Protein AF-V6LXD3-F1 (afdb_monomer)

Nearest PDB structures (foldseek):
  8ump-assembly1_A  TM=8.594E-01  e=3.225E-05  synthetic construct
  5hrz-assembly1_A  TM=8.196E-01  e=5.609E-05  synthetic construct
  4am9-assembly1_A  TM=7.301E-01  e=1.404E-03  Yersinia enterocolitica
  6i57-assembly1_A  TM=7.916E-01  e=3.303E-03  Homo sapiens
  2vgx-assembly1_B  TM=7.064E-01  e=1.899E-03  Yersinia enterocolitica

Organism: NCBI:txid348837

Sequence (184 aa):
MKQISDPTPAIPQEFSIPYYQETDDEAYQKITADSLLKSGQRSESLQIYDNLLLTLPVSAFRSKIAHNASEATIQIQDKERYLRECLQSDPLHRKARVKLAKLFQTQNDWIACQIEWTKIEELDPLSEGEKEFKAEADKKALGATVDVLKGWGDKILGKFGMSINDFQTTKNADGTTSIQMNKK

pLDDT: mean 90.35, std 13.5, range [43.91, 98.62]

Foldseek 3Di:
DDDPDPPDPPPPPPFDQDDDDDDPVLVVLLVVLVVCVVVVVLVVSLVSLVVSLVPDDLGQSNLVSLCVNLSSDDDLVSNLVSLVSSCSSPVLPLVSLVVNLVSCVVVLVLLSNLVSLVSSCVNDNDDPVSVVSNVVSVVSNVVVVVVVVQVVQQVVCVVVVDHPVQWDWDQDPVRDIDIDGNDD

Solvent-accessible surface area (backbone atoms only — not comparable to full-atom values): 10289 Å² total; per-residue (Å²): 136,84,84,80,76,77,78,75,81,76,75,73,86,84,74,75,61,50,91,70,86,80,49,74,66,58,52,50,50,50,54,52,24,55,51,30,40,75,71,66,40,22,70,65,15,32,55,48,37,52,59,50,64,73,70,56,62,74,8,65,66,43,18,53,45,26,45,50,35,27,69,38,43,82,53,67,70,61,23,50,50,23,31,51,52,12,37,73,21,30,78,78,46,54,72,44,40,56,53,46,20,52,49,26,53,76,71,66,37,28,56,64,16,28,55,32,42,54,55,45,48,75,73,42,84,66,52,74,71,53,48,54,53,39,54,52,23,48,58,47,20,52,52,54,51,50,52,53,53,47,54,53,45,27,63,60,34,44,79,74,79,42,49,62,86,36,52,46,78,44,78,45,97,89,71,50,76,48,80,45,72,60,78,128

Secondary structure (DSSP, 8-state):
----PPPPPPPPTT--PPP----HHHHHHHHHHHHHHHTT-HHHHHHHHHHHHHH--SSHHHHHHHHHHHHH--SHHHHHHHHHHHHHH-TT-HHHHHHHHHHHHHHT-HHHHHHHHHHHHHHSPPPHHHHHHHHHHHHHHHHHHHHHHHHHHHHHHGGGT-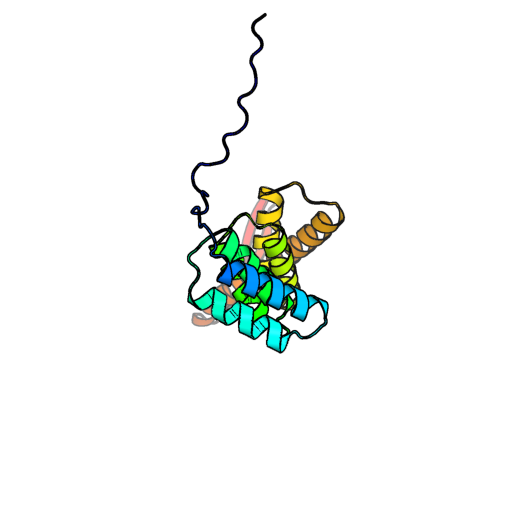-GGGEEEEE-TTS-EEEEE---

Structure (mmCIF, N/CA/C/O backbone):
data_AF-V6LXD3-F1
#
_entry.id   AF-V6LXD3-F1
#
loop_
_atom_site.group_PDB
_atom_site.id
_atom_site.type_symbol
_atom_site.label_atom_id
_atom_site.label_alt_id
_atom_site.label_comp_id
_atom_site.label_asym_id
_atom_site.label_entity_id
_atom_site.label_seq_id
_atom_site.pdbx_PDB_ins_code
_atom_site.Cartn_x
_atom_site.Cartn_y
_atom_site.Cartn_z
_atom_site.occupancy
_atom_site.B_iso_or_equiv
_atom_site.auth_seq_id
_atom_site.auth_comp_id
_atom_site.auth_asym_id
_atom_site.auth_atom_id
_atom_site.pdbx_PDB_model_num
ATOM 1 N N . MET A 1 1 ? 41.245 7.707 27.737 1.00 44.09 1 MET A N 1
ATOM 2 C CA . MET A 1 1 ? 39.871 7.943 27.248 1.00 44.09 1 MET A CA 1
ATOM 3 C C . MET A 1 1 ? 39.636 7.013 26.069 1.00 44.09 1 MET A C 1
ATOM 5 O O . MET A 1 1 ? 40.257 7.216 25.036 1.00 44.09 1 MET A O 1
ATOM 9 N N . LYS A 1 2 ? 38.864 5.934 26.243 1.00 45.00 2 LYS A N 1
ATOM 10 C CA . LYS A 1 2 ? 38.462 5.064 25.128 1.00 45.00 2 LYS A CA 1
ATOM 11 C C . LYS A 1 2 ? 37.161 5.629 24.567 1.00 45.00 2 LYS A C 1
ATOM 13 O O . LYS A 1 2 ? 36.190 5.723 25.310 1.00 45.00 2 LYS A O 1
ATOM 18 N N . GLN A 1 3 ? 37.177 6.056 23.306 1.00 43.91 3 GLN A N 1
ATOM 19 C CA . GLN A 1 3 ? 35.955 6.373 22.573 1.00 43.91 3 GLN A CA 1
ATOM 20 C C . GLN A 1 3 ? 35.136 5.088 22.459 1.00 43.91 3 GLN A C 1
ATOM 22 O O . GLN A 1 3 ? 35.597 4.102 21.888 1.00 43.91 3 GLN A O 1
ATOM 27 N N . ILE A 1 4 ? 33.955 5.096 23.065 1.00 45.50 4 ILE A N 1
ATOM 28 C CA . ILE A 1 4 ? 32.922 4.100 22.822 1.00 45.50 4 ILE A CA 1
ATOM 29 C C . ILE A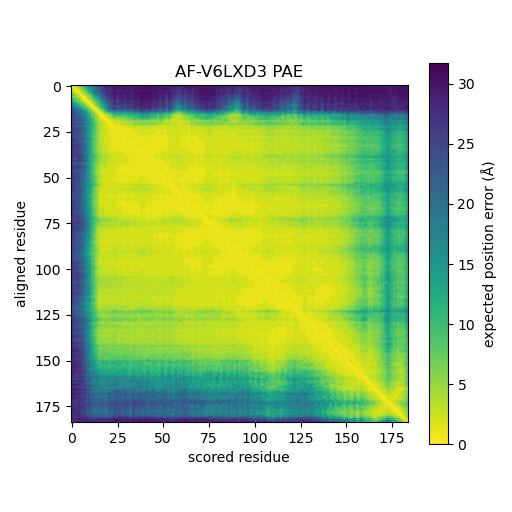 1 4 ? 32.197 4.627 21.588 1.00 45.50 4 ILE A C 1
ATOM 31 O O . ILE A 1 4 ? 31.460 5.603 21.676 1.00 45.50 4 ILE A O 1
ATOM 35 N N . SER A 1 5 ? 32.517 4.080 20.417 1.00 49.75 5 SER A N 1
ATOM 36 C CA . SER A 1 5 ? 31.704 4.293 19.224 1.00 49.75 5 SER A CA 1
ATOM 37 C C . SER A 1 5 ? 30.390 3.553 19.439 1.00 49.75 5 SER A C 1
ATOM 39 O O . SER A 1 5 ? 30.410 2.331 19.612 1.00 49.75 5 SER A O 1
ATOM 41 N N . ASP A 1 6 ? 29.279 4.284 19.456 1.00 52.97 6 ASP A N 1
ATOM 42 C CA . ASP A 1 6 ? 27.952 3.681 19.487 1.00 52.97 6 ASP A CA 1
ATOM 43 C C . ASP A 1 6 ? 27.812 2.691 18.320 1.00 52.97 6 ASP A C 1
ATOM 45 O O . ASP A 1 6 ? 28.178 3.025 17.185 1.00 52.97 6 ASP A O 1
ATOM 49 N N . PRO A 1 7 ? 27.323 1.461 18.561 1.00 51.34 7 PRO A N 1
ATOM 50 C CA . PRO A 1 7 ? 27.050 0.537 17.480 1.00 51.34 7 PRO 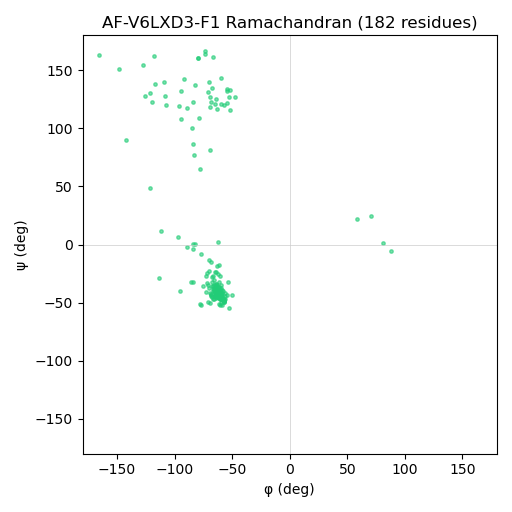A CA 1
ATOM 51 C C . PRO A 1 7 ? 25.927 1.127 16.629 1.00 51.34 7 PRO A C 1
ATOM 53 O O . PRO A 1 7 ? 24.823 1.375 17.112 1.00 51.34 7 PRO A O 1
ATOM 56 N N . THR A 1 8 ? 26.217 1.350 15.347 1.00 51.84 8 THR A N 1
ATOM 57 C CA . THR A 1 8 ? 25.199 1.598 14.328 1.00 51.84 8 THR A CA 1
ATOM 58 C C . THR A 1 8 ? 24.113 0.531 14.484 1.00 51.84 8 THR A C 1
ATOM 60 O O . THR A 1 8 ? 24.466 -0.653 14.529 1.00 51.84 8 THR A O 1
ATOM 63 N N . PRO A 1 9 ? 22.824 0.893 14.614 1.00 45.78 9 PRO A N 1
ATOM 64 C CA . PRO A 1 9 ? 21.778 -0.109 14.726 1.00 45.78 9 PRO A CA 1
ATOM 65 C C . PRO A 1 9 ? 21.851 -1.004 13.490 1.00 45.78 9 PRO A C 1
ATOM 67 O O . PRO A 1 9 ? 21.792 -0.529 12.355 1.00 45.78 9 PRO A O 1
ATOM 70 N N . ALA A 1 10 ? 22.068 -2.298 13.721 1.00 51.50 10 ALA A N 1
ATOM 71 C CA . ALA A 1 10 ? 22.072 -3.289 12.665 1.00 51.50 10 ALA A CA 1
ATOM 72 C C . ALA A 1 10 ? 20.697 -3.257 11.995 1.00 51.50 10 ALA A C 1
ATOM 74 O O . ALA A 1 10 ? 19.681 -3.470 12.656 1.00 51.50 10 ALA A O 1
ATOM 75 N N . ILE A 1 11 ? 20.671 -2.981 10.690 1.00 49.56 11 ILE A N 1
ATOM 76 C CA . ILE A 1 11 ? 19.486 -3.217 9.868 1.00 49.56 11 ILE A CA 1
ATOM 77 C C . ILE A 1 11 ? 19.126 -4.696 10.083 1.00 49.56 11 ILE A C 1
ATOM 79 O O . ILE A 1 11 ? 19.997 -5.547 9.864 1.00 49.56 11 ILE A O 1
ATOM 83 N N . PRO A 1 12 ? 17.912 -5.027 10.560 1.00 46.41 12 PRO A N 1
ATOM 84 C CA . PRO A 1 12 ? 17.525 -6.414 10.770 1.00 46.41 12 PRO A CA 1
ATOM 85 C C . PRO A 1 12 ? 17.756 -7.212 9.482 1.00 46.41 12 PRO A C 1
ATOM 87 O O . PRO A 1 12 ? 17.281 -6.824 8.416 1.00 46.41 12 PRO A O 1
ATOM 90 N N . GLN A 1 13 ? 18.496 -8.321 9.572 1.00 48.38 13 GLN A N 1
ATOM 91 C CA . GLN A 1 13 ? 18.887 -9.174 8.436 1.00 48.38 13 GLN A CA 1
ATOM 92 C C . GLN A 1 13 ? 17.702 -9.830 7.689 1.00 48.38 13 GLN A C 1
ATOM 94 O O . GLN A 1 13 ? 17.918 -10.582 6.742 1.00 48.38 13 GLN A O 1
ATOM 99 N N . GLU A 1 14 ? 16.456 -9.561 8.078 1.00 54.12 14 GLU A N 1
ATOM 100 C CA . GLU A 1 14 ? 15.268 -10.299 7.633 1.00 54.12 14 GLU A CA 1
ATOM 101 C C . GLU A 1 14 ? 14.601 -9.756 6.355 1.00 54.12 14 GLU A C 1
ATOM 103 O O . GLU A 1 14 ? 13.665 -10.372 5.854 1.00 54.12 14 GLU A O 1
ATOM 108 N N . PHE A 1 15 ? 15.098 -8.664 5.762 1.00 61.94 15 PHE A N 1
ATOM 109 C CA . PHE A 1 15 ? 14.522 -8.075 4.539 1.00 61.94 15 PHE A CA 1
ATOM 110 C C . PHE A 1 15 ? 15.524 -7.997 3.380 1.00 61.94 15 PHE A C 1
ATOM 112 O O . PHE A 1 15 ? 15.683 -6.958 2.739 1.00 61.94 15 PHE A O 1
ATOM 119 N N . SER A 1 16 ? 16.228 -9.096 3.098 1.00 70.81 16 SER A N 1
ATOM 120 C CA . SER A 1 16 ? 17.058 -9.181 1.893 1.00 70.81 16 SER A CA 1
ATOM 121 C C . SER A 1 16 ? 16.177 -9.462 0.674 1.00 70.81 16 SER A C 1
ATOM 123 O O . SER A 1 16 ? 15.633 -10.556 0.525 1.00 70.81 16 SER A O 1
ATOM 125 N N . ILE A 1 17 ? 16.016 -8.462 -0.195 1.00 80.62 17 ILE A N 1
ATOM 126 C CA . ILE A 1 17 ? 15.352 -8.639 -1.490 1.00 80.62 17 ILE A CA 1
ATOM 127 C C . ILE A 1 17 ? 16.270 -9.504 -2.368 1.00 80.62 17 ILE A C 1
ATOM 129 O O . ILE A 1 17 ? 17.438 -9.137 -2.537 1.00 80.62 17 ILE A O 1
ATOM 133 N N . PRO A 1 18 ? 15.781 -10.619 -2.946 1.00 83.81 18 PRO A N 1
ATOM 134 C CA . PRO A 1 18 ? 16.589 -11.453 -3.824 1.00 83.81 18 PRO A CA 1
ATOM 135 C C . PRO A 1 18 ? 17.201 -10.636 -4.964 1.00 83.81 18 PRO A C 1
ATOM 137 O O . PRO A 1 18 ? 16.516 -9.845 -5.621 1.00 83.81 18 PRO A O 1
ATOM 140 N N . TYR A 1 19 ? 18.496 -10.841 -5.209 1.00 85.62 19 TYR A N 1
ATOM 141 C CA . TYR A 1 19 ? 19.150 -10.271 -6.378 1.00 85.62 19 TYR A CA 1
ATOM 142 C C . TYR A 1 19 ? 18.600 -10.945 -7.638 1.00 85.62 19 TYR A C 1
ATOM 144 O O . TYR A 1 19 ? 18.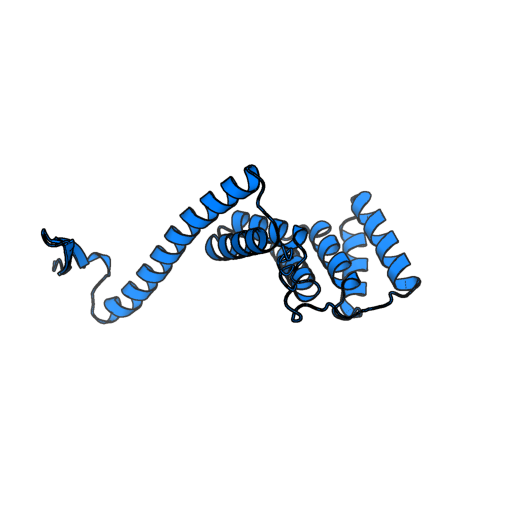669 -12.165 -7.781 1.00 85.62 19 TYR A O 1
ATOM 152 N N . TYR A 1 20 ? 18.062 -10.135 -8.542 1.00 90.69 20 TYR A N 1
ATOM 153 C CA . TYR A 1 20 ? 17.593 -10.548 -9.857 1.00 90.69 20 TYR A CA 1
ATOM 154 C C . TYR A 1 20 ? 18.285 -9.679 -10.895 1.00 90.69 20 TYR A C 1
ATOM 156 O O . TYR A 1 20 ? 18.263 -8.452 -10.780 1.00 90.69 20 TYR A O 1
ATOM 164 N N . GLN A 1 21 ? 18.903 -10.318 -11.883 1.00 91.94 21 GLN A N 1
ATOM 165 C CA . GLN A 1 21 ? 19.478 -9.626 -13.021 1.00 91.94 21 GLN A CA 1
ATOM 166 C C . GLN A 1 21 ? 18.446 -9.629 -14.144 1.00 91.94 21 GLN A C 1
ATOM 168 O O . GLN A 1 21 ? 18.173 -10.672 -14.733 1.00 91.94 21 GLN A O 1
ATOM 173 N N . GLU A 1 22 ? 17.868 -8.459 -14.400 1.00 92.50 22 GLU A N 1
ATOM 174 C CA . GLU A 1 22 ? 16.973 -8.244 -15.534 1.00 92.50 22 GLU A CA 1
ATOM 175 C C . GLU A 1 22 ? 17.675 -8.534 -16.867 1.00 92.50 22 GLU A C 1
ATOM 177 O O . GLU A 1 22 ? 18.867 -8.263 -17.045 1.00 92.50 22 GLU A O 1
ATOM 182 N N . THR A 1 23 ? 16.925 -9.104 -17.804 1.00 96.38 23 THR A N 1
ATOM 183 C CA . THR A 1 23 ? 17.375 -9.298 -19.186 1.00 96.38 23 THR A CA 1
ATOM 184 C C . THR A 1 23 ? 17.244 -8.003 -19.989 1.00 96.38 23 THR A C 1
ATOM 186 O O . THR A 1 23 ? 16.458 -7.115 -19.647 1.00 96.38 23 THR A O 1
ATOM 189 N N . ASP A 1 24 ? 17.968 -7.905 -21.107 1.00 96.50 24 ASP A N 1
ATOM 190 C CA . ASP A 1 24 ? 17.866 -6.748 -22.007 1.00 96.50 24 ASP A CA 1
ATOM 191 C C . ASP A 1 24 ? 16.438 -6.559 -22.553 1.00 96.50 24 ASP A C 1
ATOM 193 O O . ASP A 1 24 ? 15.976 -5.427 -22.701 1.00 96.50 24 ASP A O 1
ATOM 197 N N . ASP A 1 25 ? 15.719 -7.658 -22.806 1.00 96.88 25 ASP A N 1
ATOM 198 C CA . ASP A 1 25 ? 14.323 -7.628 -23.259 1.00 96.88 25 ASP A CA 1
ATOM 199 C C . ASP A 1 25 ? 13.387 -7.078 -22.171 1.00 96.88 25 ASP A C 1
ATOM 201 O O . ASP A 1 25 ? 12.615 -6.155 -22.424 1.00 96.88 25 ASP A O 1
ATOM 205 N N . GLU A 1 26 ? 13.509 -7.549 -20.927 1.00 97.44 26 GLU A N 1
ATOM 206 C CA . GLU A 1 26 ? 12.720 -7.039 -19.795 1.00 97.44 26 GLU A CA 1
ATOM 207 C C . GLU A 1 26 ? 12.986 -5.550 -19.532 1.00 97.44 26 GLU A C 1
ATOM 209 O O . GLU A 1 26 ? 12.056 -4.768 -19.298 1.00 97.44 26 GLU A O 1
ATOM 214 N N . ALA A 1 27 ? 14.253 -5.134 -19.602 1.00 96.62 27 ALA A N 1
ATOM 215 C CA . ALA A 1 27 ? 14.638 -3.736 -19.464 1.00 96.62 27 ALA A CA 1
ATOM 216 C C . ALA A 1 27 ? 14.041 -2.877 -20.593 1.00 96.62 27 ALA A C 1
ATOM 218 O O . ALA A 1 27 ? 13.490 -1.801 -20.331 1.00 96.62 27 ALA A O 1
ATOM 219 N N . TYR A 1 28 ? 14.089 -3.361 -21.838 1.00 97.88 28 TYR A N 1
ATOM 220 C CA . TYR A 1 28 ? 13.503 -2.685 -22.994 1.00 97.88 28 TYR A CA 1
ATOM 221 C C . TYR A 1 28 ? 11.977 -2.558 -22.883 1.00 97.88 28 TYR A C 1
ATOM 223 O O . TYR A 1 28 ? 11.423 -1.472 -23.093 1.00 97.88 28 TYR A O 1
ATOM 231 N N . GLN A 1 29 ? 11.291 -3.632 -22.490 1.00 98.25 29 GLN A N 1
ATOM 232 C CA . GLN A 1 29 ? 9.846 -3.634 -22.260 1.00 98.25 29 GLN A CA 1
ATOM 233 C C . GLN A 1 29 ? 9.457 -2.635 -21.169 1.00 98.25 29 GLN A C 1
ATOM 235 O O . GLN A 1 29 ? 8.558 -1.817 -21.378 1.00 98.25 29 GLN A O 1
ATOM 240 N N . LYS A 1 30 ? 10.182 -2.609 -20.043 1.00 97.75 30 LYS A N 1
ATOM 241 C CA . LYS A 1 30 ? 9.971 -1.610 -18.988 1.00 97.75 30 LYS A CA 1
ATOM 242 C C . LYS A 1 30 ? 10.123 -0.183 -19.516 1.00 97.75 30 LYS A C 1
ATOM 244 O O . LYS A 1 30 ? 9.276 0.661 -19.232 1.00 97.75 30 LYS A O 1
ATOM 249 N N . ILE A 1 31 ? 11.204 0.117 -20.240 1.00 98.25 31 ILE A N 1
ATOM 250 C CA . ILE A 1 31 ? 11.458 1.466 -20.776 1.00 98.25 31 ILE A CA 1
ATOM 251 C C . ILE A 1 31 ? 10.330 1.885 -21.725 1.00 98.25 31 ILE A C 1
ATOM 253 O O . ILE A 1 31 ? 9.854 3.021 -21.657 1.00 98.25 31 ILE A O 1
ATOM 257 N N . THR A 1 32 ? 9.871 0.957 -22.564 1.00 98.50 32 THR A N 1
ATOM 258 C CA . THR A 1 32 ? 8.741 1.167 -23.472 1.00 98.50 32 THR A CA 1
ATOM 259 C C . THR A 1 32 ? 7.472 1.488 -22.685 1.00 98.50 32 THR A C 1
ATOM 261 O O . THR A 1 32 ? 6.862 2.533 -22.908 1.00 98.50 32 THR A O 1
ATOM 264 N N . ALA A 1 33 ? 7.123 0.664 -21.695 1.00 98.31 33 ALA A N 1
ATOM 265 C CA . ALA A 1 33 ? 5.960 0.877 -20.838 1.00 98.31 33 ALA A CA 1
ATOM 266 C C . ALA A 1 33 ? 6.017 2.211 -20.073 1.00 98.31 33 ALA A C 1
ATOM 268 O O . ALA A 1 33 ? 5.019 2.934 -20.025 1.00 98.31 33 ALA A O 1
ATOM 269 N N . ASP A 1 34 ? 7.184 2.584 -19.538 1.00 98.31 34 ASP A N 1
ATOM 270 C CA . ASP A 1 34 ? 7.402 3.864 -18.854 1.00 98.31 34 ASP A CA 1
ATOM 271 C C . ASP A 1 34 ? 7.202 5.058 -19.806 1.00 98.31 34 ASP A C 1
ATOM 273 O O . ASP A 1 34 ? 6.677 6.100 -19.402 1.00 98.31 34 ASP A O 1
ATOM 277 N N . SER A 1 35 ? 7.614 4.929 -21.070 1.00 98.56 35 SER A N 1
ATOM 278 C CA . SER A 1 35 ? 7.416 5.952 -22.104 1.00 98.56 35 SER A CA 1
ATOM 279 C C . SER A 1 35 ? 5.936 6.114 -22.468 1.00 98.56 35 SER A C 1
ATOM 281 O O . SER A 1 35 ? 5.426 7.239 -22.513 1.00 98.56 35 SER A O 1
ATOM 283 N N . LEU A 1 36 ? 5.219 4.998 -22.650 1.00 98.50 36 LEU A N 1
ATOM 284 C CA . LEU A 1 36 ? 3.772 4.985 -22.894 1.00 98.50 36 LEU A CA 1
ATOM 285 C C . LEU A 1 36 ? 3.018 5.649 -21.733 1.00 98.50 36 LEU A C 1
ATOM 287 O O . LEU A 1 36 ? 2.175 6.521 -21.955 1.00 98.50 36 LEU A O 1
ATOM 291 N N . LEU A 1 37 ? 3.383 5.321 -20.486 1.00 97.81 37 LEU A N 1
ATOM 292 C CA . LEU A 1 37 ? 2.785 5.922 -19.292 1.00 97.81 37 LEU A CA 1
ATOM 293 C C . LEU A 1 37 ? 2.981 7.440 -19.258 1.00 97.81 37 LEU A C 1
ATOM 295 O O . LEU A 1 37 ? 2.022 8.181 -19.033 1.00 97.81 37 LEU A O 1
ATOM 299 N N . LYS A 1 38 ? 4.206 7.914 -19.520 1.00 97.81 38 LYS A N 1
ATOM 300 C CA . LYS A 1 38 ? 4.524 9.352 -19.589 1.00 97.81 38 LYS A CA 1
ATOM 301 C C . LYS A 1 38 ? 3.751 10.070 -20.693 1.00 97.81 38 LYS A C 1
ATOM 303 O O . LYS A 1 38 ? 3.400 11.233 -20.525 1.00 97.81 38 LYS A O 1
ATOM 308 N N . SER A 1 39 ? 3.464 9.369 -21.785 1.00 97.81 39 SER A N 1
ATOM 309 C CA . SER A 1 39 ? 2.703 9.881 -22.929 1.00 97.81 39 SER A CA 1
ATOM 310 C C . SER A 1 39 ? 1.182 9.787 -22.726 1.00 97.81 39 SER A C 1
ATOM 312 O O . SER A 1 39 ? 0.415 10.175 -23.602 1.00 97.81 39 SER A O 1
ATOM 314 N N . GLY A 1 40 ? 0.724 9.274 -21.577 1.00 97.06 40 GLY A N 1
ATOM 315 C CA . GLY A 1 40 ? -0.694 9.119 -21.246 1.00 97.06 40 GLY A CA 1
ATOM 316 C C . GLY A 1 40 ? -1.360 7.876 -21.845 1.00 97.06 40 GLY A C 1
ATOM 317 O O . GLY A 1 40 ? -2.540 7.642 -21.584 1.00 97.06 40 GLY A O 1
ATOM 318 N N . GLN A 1 41 ? -0.616 7.041 -22.577 1.00 97.88 41 GLN A N 1
ATOM 319 C CA . GLN A 1 41 ? -1.071 5.766 -23.143 1.00 97.88 41 GLN A CA 1
ATOM 320 C C . GLN A 1 41 ? -1.107 4.684 -22.054 1.00 97.88 41 GLN A C 1
ATOM 322 O O . GLN A 1 41 ? -0.360 3.707 -22.048 1.00 97.88 41 GLN A O 1
ATOM 327 N N . ARG A 1 42 ? -1.989 4.897 -21.072 1.00 97.00 42 ARG 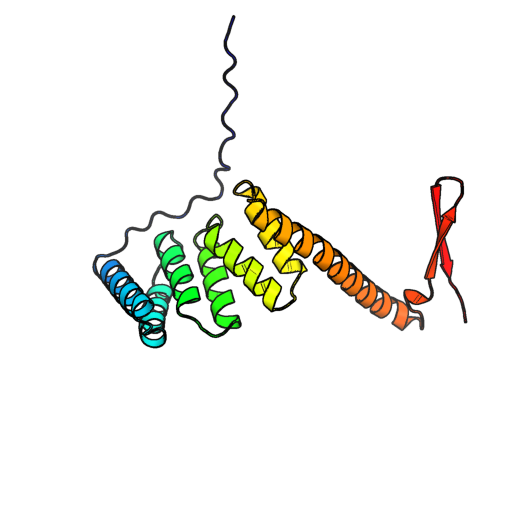A N 1
ATOM 328 C CA . ARG A 1 42 ? -2.083 4.089 -19.850 1.00 97.00 42 ARG A CA 1
ATOM 329 C C . ARG A 1 42 ? -2.442 2.631 -20.117 1.00 97.00 42 ARG A C 1
ATOM 331 O O . ARG A 1 42 ? -1.846 1.758 -19.504 1.00 97.00 42 ARG A O 1
ATOM 338 N N . SER A 1 43 ? -3.383 2.370 -21.027 1.00 97.44 43 SER A N 1
ATOM 339 C CA . SER A 1 43 ? -3.832 1.000 -21.325 1.00 97.44 43 SER A CA 1
ATOM 340 C C . SER A 1 43 ? -2.718 0.153 -21.944 1.00 97.44 43 SER A C 1
ATOM 342 O O . SER A 1 43 ? -2.522 -0.987 -21.543 1.00 97.44 43 SER A O 1
ATOM 344 N N . GLU A 1 44 ? -1.975 0.719 -22.897 1.00 98.12 44 GLU A N 1
ATOM 345 C CA . GLU A 1 44 ? -0.870 0.034 -23.582 1.00 98.12 44 GLU A CA 1
ATOM 346 C C . GLU A 1 44 ? 0.310 -0.182 -22.628 1.00 98.12 44 GLU A C 1
ATOM 348 O O . GLU A 1 44 ? 0.881 -1.267 -22.569 1.00 98.12 44 GLU A O 1
ATOM 353 N N . SER A 1 45 ? 0.624 0.829 -21.812 1.00 98.44 45 SER A N 1
ATOM 354 C CA . SER A 1 45 ? 1.618 0.721 -20.743 1.00 98.44 45 SER A CA 1
ATOM 355 C C . SER A 1 45 ? 1.279 -0.401 -19.755 1.00 98.44 45 SER A C 1
ATOM 357 O O . SER A 1 45 ? 2.124 -1.249 -19.464 1.00 98.44 45 SER A O 1
ATOM 359 N N . LEU A 1 46 ? 0.027 -0.440 -19.282 1.00 98.25 46 LEU A N 1
ATOM 360 C CA . LEU A 1 46 ? -0.436 -1.433 -18.317 1.00 98.25 46 LEU A CA 1
ATOM 361 C C . LEU A 1 46 ? -0.343 -2.856 -18.874 1.00 98.25 46 LEU A C 1
ATOM 363 O O . LEU A 1 46 ? 0.113 -3.742 -18.163 1.00 98.25 46 LEU A O 1
ATOM 367 N N . GLN A 1 47 ? -0.679 -3.058 -20.151 1.00 98.31 47 GLN A N 1
ATOM 368 C CA . GLN A 1 47 ? -0.558 -4.365 -20.800 1.00 98.31 47 GLN A CA 1
ATOM 369 C C . GLN A 1 47 ? 0.884 -4.896 -20.776 1.00 98.31 47 GLN A C 1
ATOM 371 O O . GLN A 1 47 ? 1.103 -6.080 -20.522 1.00 98.31 47 GLN A O 1
ATOM 376 N N . ILE A 1 48 ? 1.878 -4.034 -21.020 1.00 98.44 48 ILE A N 1
ATOM 377 C CA . ILE A 1 48 ? 3.290 -4.438 -20.959 1.00 98.44 48 ILE A CA 1
ATOM 378 C C . ILE A 1 48 ? 3.695 -4.757 -19.517 1.00 98.44 48 ILE A C 1
ATOM 380 O O . ILE A 1 48 ? 4.339 -5.779 -19.278 1.00 98.44 48 ILE A O 1
ATOM 384 N N . TYR A 1 49 ? 3.305 -3.920 -18.550 1.00 98.56 49 TYR A N 1
ATOM 385 C CA . TYR A 1 49 ? 3.599 -4.199 -17.145 1.00 98.56 49 TYR A CA 1
ATOM 386 C C . TYR A 1 49 ? 2.968 -5.510 -16.668 1.00 98.56 49 TYR A C 1
ATOM 388 O O . TYR A 1 49 ? 3.646 -6.277 -15.993 1.00 98.56 49 TYR A O 1
ATOM 396 N N . ASP A 1 50 ? 1.723 -5.802 -17.044 1.00 98.25 50 ASP A N 1
ATOM 397 C CA . ASP A 1 50 ? 1.060 -7.060 -16.688 1.00 98.25 50 ASP A CA 1
ATOM 398 C C . ASP A 1 50 ? 1.813 -8.269 -17.229 1.00 98.25 50 ASP A C 1
ATOM 400 O O . ASP A 1 50 ? 2.088 -9.205 -16.481 1.00 98.25 50 ASP A O 1
ATOM 404 N N . ASN A 1 51 ? 2.224 -8.227 -18.497 1.00 98.00 51 ASN A N 1
ATOM 405 C CA . ASN A 1 51 ? 2.999 -9.311 -19.096 1.00 98.00 51 ASN A CA 1
ATOM 406 C C . ASN A 1 51 ? 4.324 -9.548 -18.356 1.00 98.00 51 ASN A C 1
ATOM 408 O O . ASN A 1 51 ? 4.668 -10.695 -18.080 1.00 98.00 51 ASN A O 1
ATOM 412 N N . LEU A 1 52 ? 5.031 -8.479 -17.976 1.00 98.00 52 LEU A N 1
ATOM 413 C CA . LEU A 1 52 ? 6.248 -8.577 -17.164 1.00 98.00 52 LEU A CA 1
ATOM 414 C C . LEU A 1 52 ? 5.961 -9.178 -15.778 1.00 98.00 52 LEU A C 1
ATOM 416 O O . LEU A 1 52 ? 6.693 -10.042 -15.294 1.00 98.00 52 LEU A O 1
ATOM 420 N N . LEU A 1 53 ? 4.879 -8.758 -15.122 1.00 97.81 53 LEU A N 1
ATOM 421 C CA . LEU A 1 53 ? 4.506 -9.267 -13.801 1.00 97.81 53 LEU A CA 1
ATOM 422 C C . LEU A 1 53 ? 4.052 -10.736 -13.827 1.00 97.81 53 LEU A C 1
ATOM 424 O O . LEU A 1 53 ? 4.044 -11.382 -12.780 1.00 97.81 53 LEU A O 1
ATOM 428 N N . LEU A 1 54 ? 3.737 -11.326 -14.977 1.00 96.69 54 LEU A N 1
ATOM 429 C CA . LEU A 1 54 ? 3.455 -12.764 -15.045 1.00 96.69 54 LEU A CA 1
ATOM 430 C C . LEU A 1 54 ? 4.712 -13.631 -14.893 1.00 96.69 54 LEU A C 1
ATOM 432 O O . LEU A 1 54 ? 4.608 -14.766 -14.431 1.00 96.69 54 LEU A O 1
ATOM 436 N N . THR A 1 55 ? 5.887 -13.119 -15.265 1.00 94.75 55 THR A N 1
ATOM 437 C CA . THR A 1 55 ? 7.116 -13.924 -15.376 1.00 94.75 55 THR A CA 1
ATOM 438 C C . THR A 1 55 ? 8.185 -13.552 -14.356 1.00 94.75 55 THR A C 1
ATOM 440 O O . THR A 1 55 ? 8.967 -14.414 -13.954 1.00 94.75 55 THR A O 1
ATOM 443 N N . LEU A 1 56 ? 8.221 -12.295 -13.906 1.00 96.25 56 LEU A N 1
ATOM 444 C CA . LEU A 1 56 ? 9.275 -11.815 -13.015 1.00 96.25 56 LEU A CA 1
ATOM 445 C C . LEU A 1 56 ? 9.209 -12.471 -11.622 1.00 96.25 56 LEU A C 1
ATOM 447 O O . LEU A 1 56 ? 8.148 -12.495 -11.001 1.00 96.25 56 LEU A O 1
ATOM 451 N N . PRO A 1 57 ? 10.321 -12.928 -11.033 1.00 95.31 57 PRO A N 1
ATOM 452 C CA . PRO A 1 57 ? 10.323 -13.348 -9.637 1.00 95.31 57 PRO A CA 1
ATOM 453 C C . PRO A 1 57 ? 10.244 -12.139 -8.692 1.00 95.31 57 PRO A C 1
ATOM 455 O O . PRO A 1 57 ? 10.482 -10.989 -9.082 1.00 95.31 57 PRO A O 1
ATOM 458 N N . VAL A 1 58 ? 9.951 -12.408 -7.416 1.00 94.56 58 VAL A N 1
ATOM 459 C CA . VAL A 1 58 ? 10.077 -11.423 -6.329 1.00 94.56 58 VAL A CA 1
ATOM 460 C C . VAL A 1 58 ? 11.475 -10.806 -6.364 1.00 94.56 58 VAL A C 1
ATOM 462 O O . VAL A 1 58 ? 12.477 -11.498 -6.200 1.00 94.56 58 VAL A O 1
ATOM 465 N N . SER A 1 59 ? 11.528 -9.504 -6.632 1.00 94.94 59 SER A N 1
ATOM 466 C CA . SER A 1 59 ? 12.769 -8.762 -6.840 1.00 94.94 59 SER A CA 1
ATOM 467 C C . SER A 1 59 ? 12.530 -7.253 -6.776 1.00 94.94 59 SER A C 1
ATOM 469 O O . SER A 1 59 ? 11.408 -6.770 -6.957 1.00 94.94 59 SER A O 1
ATOM 471 N N . ALA A 1 60 ? 13.606 -6.483 -6.609 1.00 94.06 60 ALA A N 1
ATOM 472 C CA . ALA A 1 60 ? 13.551 -5.022 -6.684 1.00 94.06 60 ALA A CA 1
ATOM 473 C C . ALA A 1 60 ? 13.178 -4.517 -8.092 1.00 94.06 60 ALA A C 1
ATOM 475 O O . ALA A 1 60 ? 12.682 -3.403 -8.251 1.00 94.06 60 ALA A O 1
ATOM 476 N N . PHE A 1 61 ? 13.422 -5.316 -9.134 1.00 96.25 61 PHE A N 1
ATOM 477 C CA . PHE A 1 61 ? 12.961 -4.996 -10.481 1.00 96.25 61 PHE A CA 1
ATOM 478 C C . PHE A 1 61 ? 11.439 -5.149 -10.573 1.00 96.25 61 PHE A C 1
ATOM 480 O O . PHE A 1 61 ? 10.751 -4.197 -10.944 1.00 96.25 61 PHE A O 1
ATOM 487 N N . ARG A 1 62 ? 10.895 -6.285 -10.110 1.00 97.62 62 ARG A N 1
ATOM 488 C CA . ARG A 1 62 ? 9.445 -6.520 -10.028 1.00 97.62 62 ARG A CA 1
ATOM 489 C C . ARG A 1 62 ? 8.728 -5.447 -9.207 1.00 97.62 62 ARG A C 1
ATOM 491 O O . ARG A 1 62 ? 7.682 -4.967 -9.637 1.00 97.62 62 ARG A O 1
ATOM 498 N N . SER A 1 63 ? 9.295 -5.016 -8.074 1.00 97.56 63 SER A N 1
ATOM 499 C CA . SER A 1 63 ? 8.677 -3.970 -7.244 1.00 97.56 63 SER A CA 1
ATOM 500 C C . SER A 1 63 ? 8.505 -2.648 -8.003 1.00 97.56 63 SER A C 1
ATOM 502 O O . SER A 1 63 ? 7.447 -2.021 -7.908 1.00 97.56 63 SER A O 1
ATOM 504 N N . LYS A 1 64 ? 9.492 -2.255 -8.823 1.00 97.19 64 LYS A N 1
ATOM 505 C CA . LYS A 1 64 ? 9.415 -1.066 -9.689 1.00 97.19 64 LYS A CA 1
ATOM 506 C C . LYS A 1 64 ? 8.333 -1.209 -10.759 1.00 97.19 64 LYS A C 1
ATOM 508 O O . LYS A 1 64 ? 7.591 -0.254 -10.984 1.00 97.19 64 LYS A O 1
ATOM 513 N N . ILE A 1 65 ? 8.234 -2.379 -11.399 1.00 98.31 65 ILE A N 1
ATOM 514 C CA . ILE A 1 65 ? 7.196 -2.662 -12.402 1.00 98.31 65 ILE A CA 1
ATOM 515 C C . ILE A 1 65 ? 5.805 -2.557 -11.774 1.00 98.31 65 ILE A C 1
ATOM 517 O O . ILE A 1 65 ? 4.974 -1.796 -12.263 1.00 98.31 65 ILE A O 1
ATOM 521 N N . ALA A 1 66 ? 5.575 -3.236 -10.649 1.00 98.50 66 ALA A N 1
ATOM 522 C CA . ALA A 1 66 ? 4.296 -3.205 -9.945 1.00 98.50 66 ALA A CA 1
ATOM 523 C C . ALA A 1 66 ? 3.925 -1.782 -9.492 1.00 98.50 66 ALA A C 1
ATOM 525 O O . ALA A 1 66 ? 2.799 -1.326 -9.688 1.00 98.50 66 ALA A O 1
ATOM 526 N N . HIS A 1 67 ? 4.883 -1.015 -8.963 1.00 98.50 67 HIS A N 1
ATOM 527 C CA . HIS A 1 67 ? 4.637 0.384 -8.619 1.00 98.50 67 HIS A CA 1
ATOM 528 C C . HIS A 1 67 ? 4.191 1.211 -9.837 1.00 98.50 67 HIS A C 1
ATOM 530 O O . HIS A 1 67 ? 3.218 1.959 -9.736 1.00 98.50 67 HIS A O 1
ATOM 536 N N . ASN A 1 68 ? 4.840 1.060 -10.995 1.00 98.12 68 ASN A N 1
ATOM 537 C CA . ASN A 1 68 ? 4.461 1.795 -12.205 1.00 98.12 68 ASN A CA 1
ATOM 538 C C . ASN A 1 68 ? 3.122 1.312 -12.797 1.00 98.12 68 ASN A C 1
ATOM 540 O O . ASN A 1 68 ? 2.322 2.139 -13.237 1.00 98.12 68 ASN A O 1
ATOM 544 N N . ALA A 1 69 ? 2.813 0.016 -12.715 1.00 98.25 69 ALA A N 1
ATOM 545 C CA . ALA A 1 69 ? 1.503 -0.528 -13.078 1.00 98.25 69 ALA A CA 1
ATOM 546 C C . ALA A 1 69 ? 0.371 0.118 -12.257 1.00 98.25 69 ALA A C 1
ATOM 548 O O . ALA A 1 69 ? -0.665 0.507 -12.8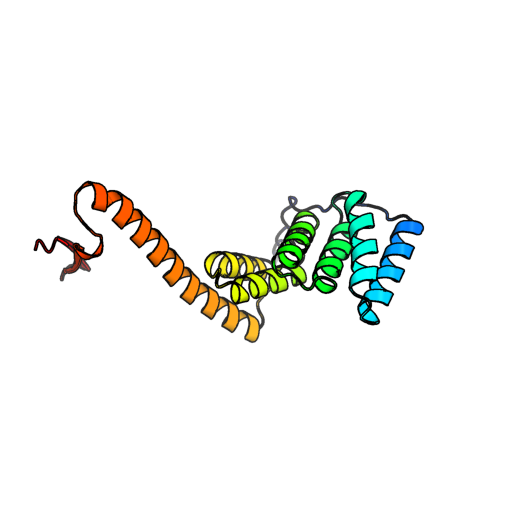05 1.00 98.25 69 ALA A O 1
ATOM 549 N N . SER A 1 70 ? 0.600 0.358 -10.959 1.00 98.38 70 SER A N 1
ATOM 550 C CA . SER A 1 70 ? -0.355 1.075 -10.099 1.00 98.38 70 SER A CA 1
ATOM 551 C C . SER A 1 70 ? -0.620 2.525 -10.549 1.00 98.38 70 SER A C 1
ATOM 553 O O . SER A 1 70 ? -1.687 3.088 -10.287 1.00 98.38 70 SER A O 1
ATOM 555 N N . GLU A 1 71 ? 0.332 3.144 -11.250 1.00 97.56 71 GLU A N 1
ATOM 556 C CA . GLU A 1 71 ? 0.209 4.501 -11.793 1.00 97.56 71 GLU A CA 1
ATOM 557 C C . GLU A 1 71 ? -0.480 4.529 -13.157 1.00 97.56 71 GLU A C 1
ATOM 559 O O . GLU A 1 71 ? -1.203 5.481 -13.457 1.00 97.56 71 GLU A O 1
ATOM 564 N N . ALA A 1 72 ? -0.296 3.482 -13.962 1.00 97.06 72 ALA A N 1
ATOM 565 C CA . ALA A 1 72 ? -1.034 3.285 -15.207 1.00 97.06 72 ALA A CA 1
ATOM 566 C C . ALA A 1 72 ? -2.514 2.935 -14.960 1.00 97.06 72 ALA A C 1
ATOM 568 O O . ALA A 1 72 ? -3.370 3.181 -15.809 1.00 97.06 72 ALA A O 1
ATOM 569 N N . THR A 1 73 ? -2.832 2.412 -13.777 1.00 96.56 73 THR A N 1
ATOM 570 C CA . THR A 1 73 ? -4.166 1.932 -13.420 1.00 96.56 73 THR A CA 1
ATOM 571 C C . THR A 1 73 ? -5.118 3.048 -12.977 1.00 96.56 73 THR A C 1
ATOM 573 O O . THR A 1 73 ? -4.768 3.915 -12.175 1.00 96.56 73 THR A O 1
ATOM 576 N N . ILE A 1 74 ? -6.364 2.984 -13.462 1.00 93.75 74 ILE A N 1
ATOM 577 C CA . ILE A 1 74 ? -7.454 3.899 -13.076 1.00 93.75 74 ILE A CA 1
ATOM 578 C C . ILE A 1 74 ? -8.325 3.302 -11.963 1.00 93.75 74 ILE A C 1
ATOM 580 O O . ILE A 1 74 ? -8.745 4.022 -11.058 1.00 93.75 74 ILE A O 1
ATOM 584 N N . GLN A 1 75 ? -8.607 1.998 -12.023 1.00 95.19 75 GLN A N 1
ATOM 585 C CA . GLN A 1 75 ? -9.483 1.330 -11.062 1.00 95.19 75 GLN A CA 1
ATOM 586 C C . GLN A 1 75 ? -8.808 1.218 -9.691 1.00 95.19 75 GLN A C 1
ATOM 588 O O . GLN A 1 75 ? -7.666 0.776 -9.579 1.00 95.19 75 GLN A O 1
ATOM 593 N N . ILE A 1 76 ? -9.527 1.603 -8.636 1.00 93.12 76 ILE A N 1
ATOM 594 C CA . ILE A 1 76 ? -9.004 1.630 -7.263 1.00 93.12 76 ILE A CA 1
ATOM 595 C C . ILE A 1 76 ? -8.555 0.233 -6.812 1.00 93.12 76 ILE A C 1
ATOM 597 O O . ILE A 1 76 ? -7.482 0.096 -6.234 1.00 93.12 76 ILE A O 1
ATOM 601 N N . GLN A 1 77 ? -9.341 -0.803 -7.111 1.00 93.69 77 GLN A N 1
ATOM 602 C CA . GLN A 1 77 ? -9.062 -2.180 -6.698 1.00 93.69 77 GLN A CA 1
ATOM 603 C C . GLN A 1 77 ? -7.785 -2.721 -7.353 1.00 93.69 77 GLN A C 1
ATOM 605 O O . GLN A 1 77 ? -6.933 -3.302 -6.682 1.00 93.69 77 GLN A O 1
ATOM 610 N N . ASP A 1 78 ? -7.619 -2.480 -8.653 1.00 95.62 78 ASP A N 1
ATOM 61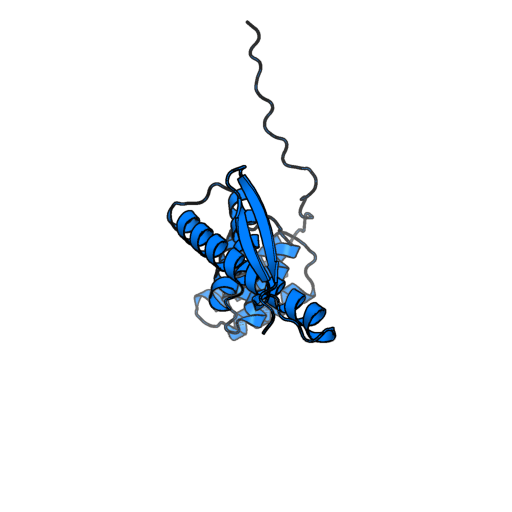1 C CA . ASP A 1 78 ? -6.409 -2.873 -9.374 1.00 95.62 78 ASP A CA 1
ATOM 612 C C . ASP A 1 78 ? -5.194 -2.075 -8.878 1.00 95.62 78 ASP A C 1
ATOM 614 O O . ASP A 1 78 ? -4.112 -2.630 -8.692 1.00 95.62 78 ASP A O 1
ATOM 618 N N . LYS A 1 79 ? -5.372 -0.782 -8.573 1.00 97.75 79 LYS A N 1
ATOM 619 C CA . LYS A 1 79 ? -4.304 0.051 -8.009 1.00 97.75 79 LYS A CA 1
ATOM 620 C C . LYS A 1 79 ? -3.817 -0.496 -6.669 1.00 97.75 79 LYS A C 1
ATOM 622 O O . LYS A 1 79 ? -2.609 -0.570 -6.444 1.00 97.75 79 LYS A O 1
ATOM 627 N N . GLU A 1 80 ? -4.741 -0.910 -5.804 1.00 97.69 80 GLU A N 1
ATOM 628 C CA . GLU A 1 80 ? -4.421 -1.559 -4.534 1.00 97.69 80 GLU A CA 1
ATOM 629 C C . GLU A 1 80 ? -3.638 -2.858 -4.748 1.00 97.69 80 GLU A C 1
ATOM 631 O O . GLU A 1 80 ? -2.602 -3.055 -4.108 1.00 97.69 80 GLU A O 1
ATOM 636 N N . ARG A 1 81 ? -4.089 -3.714 -5.681 1.00 97.81 81 ARG A N 1
ATOM 637 C CA . ARG A 1 81 ? -3.415 -4.976 -6.030 1.00 97.81 81 ARG A CA 1
ATOM 638 C C . ARG A 1 81 ? -1.942 -4.742 -6.359 1.00 97.81 81 ARG A C 1
ATOM 640 O O . ARG A 1 81 ? -1.080 -5.343 -5.723 1.00 97.81 81 ARG A O 1
ATOM 647 N N . TYR A 1 82 ? -1.648 -3.840 -7.294 1.00 98.62 82 TYR A N 1
ATOM 648 C CA . TYR A 1 82 ? -0.270 -3.579 -7.714 1.00 98.62 82 TYR A CA 1
ATOM 649 C C . TYR A 1 82 ? 0.591 -2.953 -6.612 1.00 98.62 82 TYR A C 1
ATOM 651 O O . TYR A 1 82 ? 1.775 -3.263 -6.495 1.00 98.62 82 TYR A O 1
ATOM 659 N N . LEU A 1 83 ? 0.020 -2.085 -5.771 1.00 98.62 83 LEU A N 1
ATOM 660 C CA . LEU A 1 83 ? 0.747 -1.529 -4.626 1.00 98.62 83 LEU A CA 1
ATOM 661 C C . LEU A 1 83 ? 1.093 -2.613 -3.598 1.00 98.62 83 LEU A C 1
ATOM 663 O O . LEU A 1 83 ? 2.205 -2.619 -3.072 1.00 98.62 83 LEU A O 1
ATOM 667 N N . ARG A 1 84 ? 0.183 -3.560 -3.340 1.00 98.06 84 ARG A N 1
ATOM 668 C CA . ARG A 1 84 ? 0.458 -4.718 -2.475 1.00 98.06 84 ARG A CA 1
ATOM 669 C C . ARG A 1 84 ? 1.522 -5.631 -3.074 1.00 98.06 84 ARG A C 1
ATOM 671 O O . ARG A 1 84 ? 2.407 -6.071 -2.353 1.00 98.06 84 ARG A O 1
ATOM 678 N N . GLU A 1 85 ? 1.480 -5.867 -4.378 1.00 97.50 85 GLU A N 1
ATOM 679 C CA . GLU A 1 85 ? 2.476 -6.669 -5.092 1.00 97.50 85 GLU A CA 1
ATOM 680 C C . GLU A 1 85 ? 3.871 -6.016 -5.100 1.00 97.50 85 GLU A C 1
ATOM 682 O O . GLU A 1 85 ? 4.890 -6.688 -4.908 1.00 97.50 85 GLU A O 1
ATOM 687 N N . CYS A 1 86 ? 3.918 -4.687 -5.235 1.00 98.25 86 CYS A N 1
ATOM 688 C CA . CYS A 1 86 ? 5.132 -3.900 -5.043 1.00 98.25 86 CYS A CA 1
ATOM 689 C C . CYS A 1 86 ? 5.714 -4.136 -3.644 1.00 98.25 86 CYS A C 1
ATOM 691 O O . CYS A 1 86 ? 6.888 -4.477 -3.528 1.00 98.25 86 CYS A O 1
ATOM 693 N N . LEU A 1 87 ? 4.882 -4.043 -2.600 1.00 97.00 87 LEU A N 1
ATOM 694 C CA . LEU A 1 87 ? 5.295 -4.239 -1.206 1.00 97.00 87 LEU A CA 1
ATOM 695 C C . LEU A 1 87 ? 5.601 -5.697 -0.847 1.00 97.00 87 LEU A C 1
ATOM 697 O O . LEU A 1 87 ? 6.361 -5.945 0.083 1.00 97.00 87 LEU A O 1
ATOM 701 N N . GLN A 1 88 ? 5.039 -6.665 -1.569 1.00 95.75 88 GLN A N 1
ATOM 702 C CA . GLN A 1 88 ? 5.434 -8.067 -1.456 1.00 95.75 88 GLN A CA 1
ATOM 703 C C . GLN A 1 88 ? 6.855 -8.277 -1.990 1.00 95.75 88 GLN A C 1
ATOM 705 O O . GLN A 1 88 ? 7.599 -9.093 -1.453 1.00 95.75 88 GLN A O 1
ATOM 710 N N . SER A 1 89 ? 7.226 -7.541 -3.041 1.00 95.44 89 SER A N 1
ATOM 711 C CA . SER A 1 89 ? 8.549 -7.639 -3.660 1.00 95.44 89 SER A CA 1
ATOM 712 C C . SER A 1 89 ? 9.609 -6.786 -2.959 1.00 95.44 89 SER A C 1
ATOM 714 O O . SER A 1 89 ? 10.779 -7.156 -2.918 1.00 95.44 89 SER A O 1
ATOM 716 N N . ASP A 1 90 ? 9.193 -5.648 -2.411 1.00 95.88 90 ASP A N 1
ATOM 717 C CA . ASP A 1 90 ? 10.014 -4.708 -1.657 1.00 95.88 90 ASP A CA 1
ATOM 718 C C . ASP A 1 90 ? 9.192 -4.128 -0.488 1.00 95.88 90 ASP A C 1
ATOM 720 O O . ASP A 1 90 ? 8.523 -3.096 -0.629 1.00 95.88 90 ASP A O 1
ATOM 724 N N . PRO A 1 91 ? 9.229 -4.778 0.690 1.00 94.94 91 PRO A N 1
ATOM 725 C CA . PRO A 1 91 ? 8.496 -4.322 1.869 1.00 94.94 91 PRO A CA 1
ATOM 726 C C . PRO A 1 91 ? 8.918 -2.938 2.376 1.00 94.94 91 PRO A C 1
ATOM 728 O O . PRO A 1 91 ? 8.175 -2.319 3.140 1.00 94.94 91 PRO A O 1
ATOM 731 N N . LEU A 1 92 ? 10.086 -2.434 1.977 1.00 94.75 92 LEU A N 1
ATOM 732 C CA . LEU A 1 92 ? 10.606 -1.139 2.415 1.00 94.75 92 LEU A CA 1
ATOM 733 C C . LEU A 1 92 ? 10.303 -0.025 1.397 1.00 94.75 92 LEU A C 1
ATOM 735 O O . LEU A 1 92 ? 10.721 1.117 1.586 1.00 94.75 92 LEU A O 1
ATOM 739 N N . HIS A 1 93 ? 9.528 -0.310 0.341 1.00 96.19 93 HIS A N 1
ATOM 740 C CA . HIS A 1 93 ? 9.205 0.650 -0.713 1.00 96.19 93 HIS A CA 1
ATOM 741 C C . HIS A 1 93 ? 8.275 1.783 -0.226 1.00 96.19 93 HIS A C 1
ATOM 743 O O . HIS A 1 93 ? 7.060 1.800 -0.471 1.00 96.19 93 HIS A O 1
ATOM 749 N N . ARG A 1 94 ? 8.854 2.800 0.428 1.00 95.62 94 ARG A N 1
ATOM 750 C CA . ARG A 1 94 ? 8.148 3.923 1.077 1.00 95.62 94 ARG A CA 1
ATOM 751 C C . ARG A 1 94 ? 7.110 4.599 0.180 1.00 95.62 94 ARG A C 1
ATOM 753 O O . ARG A 1 94 ? 5.992 4.866 0.612 1.00 95.62 94 ARG A O 1
ATOM 760 N N . LYS A 1 95 ? 7.441 4.850 -1.094 1.00 96.94 95 LYS A N 1
ATOM 761 C CA . LYS A 1 95 ? 6.515 5.494 -2.049 1.00 96.94 95 LYS A CA 1
ATOM 762 C C . LYS A 1 95 ? 5.246 4.670 -2.282 1.00 96.94 95 LYS A C 1
ATOM 764 O O . LYS A 1 95 ? 4.170 5.249 -2.420 1.00 96.94 95 LYS A O 1
ATOM 769 N N . ALA A 1 96 ? 5.365 3.342 -2.298 1.00 98.12 96 ALA A N 1
ATOM 770 C CA . ALA A 1 96 ? 4.218 2.456 -2.473 1.00 98.12 96 ALA A CA 1
ATOM 771 C C . ALA A 1 96 ? 3.354 2.446 -1.208 1.00 98.12 96 ALA A C 1
ATOM 773 O O . ALA A 1 96 ? 2.138 2.571 -1.321 1.00 98.12 96 ALA A O 1
ATOM 774 N N . ARG A 1 97 ? 3.971 2.434 -0.015 1.00 98.12 97 ARG A N 1
ATOM 775 C CA . ARG A 1 97 ? 3.246 2.580 1.260 1.00 98.12 97 ARG A CA 1
ATOM 776 C C . ARG A 1 97 ? 2.451 3.879 1.331 1.00 98.12 97 ARG A C 1
ATOM 778 O O . ARG A 1 97 ? 1.264 3.843 1.623 1.00 98.12 97 ARG A O 1
ATOM 785 N N . VAL A 1 98 ? 3.061 5.017 0.983 1.00 97.69 98 VAL A N 1
ATOM 786 C CA . VAL A 1 98 ? 2.367 6.322 0.977 1.00 97.69 98 VAL A CA 1
ATOM 787 C C . VAL A 1 98 ? 1.171 6.307 0.023 1.00 97.69 98 VAL A C 1
ATOM 789 O O . VAL A 1 98 ? 0.095 6.799 0.364 1.00 97.69 98 VAL A O 1
ATOM 792 N N . LYS A 1 99 ? 1.336 5.748 -1.182 1.00 98.00 99 LYS A N 1
ATOM 793 C CA . LYS A 1 99 ? 0.236 5.624 -2.149 1.00 98.00 99 LYS A CA 1
ATOM 794 C C . LYS A 1 99 ? -0.875 4.712 -1.630 1.00 98.00 99 LYS A C 1
ATOM 796 O O . LYS A 1 99 ? -2.041 5.049 -1.807 1.00 98.00 99 LYS A O 1
ATOM 801 N N . LEU A 1 100 ? -0.520 3.609 -0.977 1.00 98.12 100 LEU A N 1
ATOM 802 C CA . LEU A 1 100 ? -1.471 2.657 -0.415 1.00 98.12 100 LEU A CA 1
ATOM 803 C C . LEU A 1 100 ? -2.241 3.259 0.771 1.00 98.12 100 LEU A C 1
ATOM 805 O O . LEU A 1 100 ? -3.464 3.173 0.800 1.00 98.12 100 LEU A O 1
ATOM 809 N N . ALA A 1 101 ? -1.561 3.970 1.675 1.00 97.94 101 ALA A N 1
ATOM 810 C CA . ALA A 1 101 ? -2.194 4.704 2.772 1.00 97.94 101 ALA A CA 1
ATOM 811 C C . ALA A 1 101 ? -3.229 5.718 2.253 1.00 97.94 101 ALA A C 1
ATOM 813 O O . ALA A 1 101 ? -4.372 5.752 2.707 1.00 97.94 101 ALA A O 1
ATOM 814 N N . LYS A 1 102 ? -2.863 6.501 1.229 1.00 96.75 102 LYS A N 1
ATOM 815 C CA . LYS A 1 102 ? -3.784 7.447 0.579 1.00 96.75 102 LYS A CA 1
ATOM 816 C C . LYS A 1 102 ? -4.954 6.749 -0.118 1.00 96.75 102 LYS A C 1
ATOM 818 O O . LYS A 1 102 ? -6.057 7.286 -0.132 1.00 96.75 102 LYS A O 1
ATOM 823 N N . LEU A 1 103 ? -4.745 5.562 -0.681 1.00 97.44 103 LEU A N 1
ATOM 824 C CA . LEU A 1 103 ? -5.819 4.781 -1.290 1.00 97.44 103 LEU A CA 1
ATOM 825 C C . LEU A 1 103 ? -6.833 4.321 -0.234 1.00 97.44 103 LEU A C 1
ATOM 827 O O . LEU A 1 103 ? -8.029 4.563 -0.399 1.00 97.44 103 LEU A O 1
ATOM 831 N N . PHE A 1 104 ? -6.360 3.785 0.893 1.00 98.06 104 PHE A N 1
ATOM 832 C CA . PHE A 1 104 ? -7.223 3.420 2.020 1.00 98.06 104 PHE A CA 1
ATOM 833 C C . PHE A 1 104 ? -7.979 4.624 2.583 1.00 98.06 104 PHE A C 1
ATOM 835 O O . PHE A 1 104 ? -9.172 4.529 2.866 1.00 98.06 104 PHE A O 1
ATOM 842 N N . GLN A 1 105 ? -7.330 5.790 2.649 1.00 95.50 105 GLN A N 1
ATOM 843 C CA . GLN A 1 105 ? -7.996 7.043 3.000 1.00 95.50 105 GLN A CA 1
ATOM 844 C C . GLN A 1 105 ? -9.176 7.344 2.060 1.00 95.50 105 GLN A C 1
ATOM 846 O O . GLN A 1 105 ? -10.266 7.653 2.536 1.00 95.50 105 GLN A O 1
ATOM 851 N N . THR A 1 106 ? -9.003 7.218 0.738 1.00 95.56 106 THR A N 1
ATOM 852 C CA . THR A 1 106 ? -10.107 7.439 -0.221 1.00 95.56 106 THR A CA 1
ATOM 853 C C . THR A 1 106 ? -11.228 6.406 -0.114 1.00 95.56 106 THR A C 1
ATOM 855 O O . THR A 1 106 ? -12.377 6.717 -0.421 1.00 95.56 106 THR A O 1
ATOM 858 N N . GLN A 1 107 ? -10.914 5.197 0.350 1.00 95.75 107 GLN A N 1
ATOM 859 C CA . GLN A 1 107 ? -11.878 4.123 0.592 1.00 95.75 107 GLN A C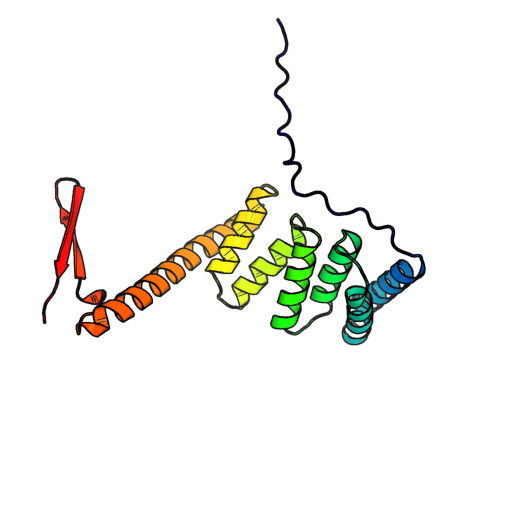A 1
ATOM 860 C C . GLN A 1 107 ? -12.556 4.231 1.973 1.00 95.75 107 GLN A C 1
ATOM 862 O O . GLN A 1 107 ? -13.457 3.449 2.263 1.00 95.75 107 GLN A O 1
ATOM 867 N N . ASN A 1 108 ? -12.161 5.196 2.817 1.00 95.56 108 ASN A N 1
ATOM 868 C CA . ASN A 1 108 ? -12.533 5.291 4.235 1.00 95.56 108 ASN A CA 1
ATOM 869 C C . ASN A 1 108 ? -12.127 4.066 5.082 1.00 95.56 108 ASN A C 1
ATOM 871 O O . ASN A 1 108 ? -12.683 3.855 6.162 1.00 95.56 108 ASN A O 1
ATOM 875 N N . ASP A 1 109 ? -11.139 3.283 4.640 1.00 96.69 109 ASP A N 1
ATOM 876 C CA . ASP A 1 109 ? -10.538 2.224 5.454 1.00 96.69 109 ASP A CA 1
ATOM 877 C C . ASP A 1 109 ? -9.465 2.828 6.367 1.00 96.69 109 ASP A C 1
ATOM 879 O O . ASP A 1 109 ? -8.260 2.796 6.110 1.00 96.69 109 ASP A O 1
ATOM 883 N N . TRP A 1 110 ? -9.926 3.470 7.438 1.00 97.06 110 TRP A N 1
ATOM 884 C CA . TRP A 1 110 ? -9.048 4.214 8.337 1.00 97.06 110 TRP A CA 1
ATOM 885 C C . TRP A 1 110 ? -8.099 3.313 9.126 1.00 97.06 110 TRP A C 1
ATOM 887 O O . TRP A 1 110 ? -6.993 3.746 9.435 1.00 97.06 110 TRP A O 1
ATOM 897 N N . ILE A 1 111 ? -8.487 2.063 9.396 1.00 97.19 111 ILE A N 1
ATOM 898 C CA . ILE A 1 111 ? -7.641 1.095 10.104 1.00 97.19 111 ILE A CA 1
ATOM 899 C C . ILE A 1 111 ? -6.462 0.698 9.209 1.00 97.19 111 ILE A C 1
ATOM 901 O O . ILE A 1 111 ? -5.310 0.803 9.629 1.00 97.19 111 ILE A O 1
ATOM 905 N N . ALA A 1 112 ? -6.719 0.309 7.956 1.00 97.12 112 ALA A N 1
ATOM 906 C CA . ALA A 1 112 ? -5.646 -0.026 7.021 1.00 97.12 112 ALA A CA 1
ATOM 907 C C . ALA A 1 112 ? -4.767 1.195 6.690 1.00 97.12 112 ALA A C 1
ATOM 909 O O . ALA A 1 112 ? -3.542 1.079 6.622 1.00 97.12 112 ALA A O 1
ATOM 910 N N . CYS A 1 113 ? -5.375 2.379 6.556 1.00 98.06 113 CYS A N 1
ATOM 911 C CA . CYS A 1 113 ? -4.661 3.644 6.374 1.00 98.06 113 CYS A CA 1
ATOM 912 C C . CYS A 1 113 ? -3.676 3.917 7.522 1.00 98.06 113 CYS A C 1
ATOM 914 O O . CYS A 1 113 ? -2.503 4.204 7.276 1.00 98.06 113 CYS A O 1
ATOM 916 N N . GLN A 1 114 ? -4.130 3.778 8.772 1.00 97.94 114 GLN A N 1
ATOM 917 C CA . GLN A 1 114 ? -3.301 3.966 9.960 1.00 97.94 114 GLN A CA 1
ATOM 918 C C . GLN A 1 114 ? -2.108 3.007 9.979 1.00 97.94 114 GLN A C 1
ATOM 920 O O . GLN A 1 114 ? -0.979 3.433 10.216 1.00 97.94 114 GLN A O 1
ATOM 925 N N . ILE A 1 115 ? -2.347 1.723 9.693 1.00 97.69 115 ILE A N 1
ATOM 926 C CA . ILE A 1 115 ? -1.299 0.698 9.661 1.00 97.69 115 ILE A CA 1
ATOM 927 C C . ILE A 1 115 ? -0.188 1.087 8.681 1.00 97.69 115 ILE A C 1
ATOM 929 O O . ILE A 1 115 ? 0.991 0.960 9.008 1.00 97.69 115 ILE A O 1
ATOM 933 N N . GLU A 1 116 ? -0.537 1.572 7.489 1.00 98.19 116 GLU A N 1
ATOM 934 C CA . GLU A 1 116 ? 0.472 1.978 6.511 1.00 98.19 116 GLU A CA 1
ATOM 935 C C . GLU A 1 116 ? 1.221 3.251 6.930 1.00 98.19 116 GLU A C 1
ATOM 937 O O . GLU A 1 116 ? 2.436 3.302 6.752 1.00 98.19 116 GLU A O 1
ATOM 942 N N . TRP A 1 117 ? 0.564 4.237 7.553 1.00 98.00 117 TRP A N 1
ATOM 943 C CA . TRP A 1 117 ? 1.254 5.418 8.098 1.00 98.00 117 TRP A CA 1
ATOM 944 C C . TRP A 1 117 ? 2.226 5.090 9.230 1.00 98.00 117 TRP A C 1
ATOM 946 O O . TRP A 1 117 ? 3.321 5.650 9.255 1.00 98.00 117 TRP A O 1
ATOM 956 N N . THR A 1 118 ? 1.874 4.156 10.114 1.00 97.12 118 THR A N 1
ATOM 957 C CA . THR A 1 118 ? 2.786 3.660 11.155 1.00 97.12 118 THR A CA 1
ATOM 958 C C . THR A 1 118 ? 4.024 3.018 10.533 1.00 97.12 118 THR A C 1
ATOM 960 O O . THR A 1 118 ? 5.141 3.375 10.889 1.00 97.12 118 THR A O 1
ATOM 963 N N . LYS A 1 119 ? 3.854 2.161 9.518 1.00 97.12 119 LYS A N 1
ATOM 964 C CA . LYS A 1 119 ? 4.999 1.564 8.810 1.00 97.12 119 LYS A CA 1
ATOM 965 C C . LYS A 1 119 ? 5.859 2.607 8.097 1.00 97.12 119 LYS A C 1
ATOM 967 O O . LYS A 1 119 ? 7.063 2.434 8.005 1.00 97.12 119 LYS A O 1
ATOM 972 N N . ILE A 1 120 ? 5.270 3.673 7.551 1.00 97.19 120 ILE A N 1
ATOM 973 C CA . ILE A 1 120 ? 6.048 4.749 6.911 1.00 97.19 120 ILE A CA 1
ATOM 974 C C . ILE A 1 120 ? 6.923 5.466 7.947 1.00 97.19 120 ILE A C 1
ATOM 976 O O . ILE A 1 120 ? 8.079 5.744 7.644 1.00 97.19 120 ILE A O 1
ATOM 980 N N . GLU A 1 121 ? 6.391 5.730 9.143 1.00 96.75 121 GLU A N 1
ATOM 981 C CA . GLU A 1 121 ? 7.127 6.348 10.256 1.00 96.75 121 GLU A CA 1
ATOM 982 C C . GLU A 1 121 ? 8.255 5.452 10.791 1.00 96.75 121 GLU A C 1
ATOM 984 O O . GLU A 1 121 ? 9.315 5.955 11.157 1.00 96.75 121 GLU A O 1
ATOM 989 N N . GLU A 1 122 ? 8.053 4.130 10.794 1.00 95.19 122 GLU A N 1
ATOM 990 C CA . GLU A 1 122 ? 9.089 3.147 11.146 1.00 95.19 122 GLU A CA 1
ATOM 991 C C . GLU A 1 122 ? 10.248 3.114 10.136 1.00 95.19 122 GLU A C 1
ATOM 993 O O . GLU A 1 122 ? 11.376 2.802 10.516 1.00 95.19 122 GLU A O 1
ATOM 998 N N . LEU A 1 123 ? 9.980 3.414 8.857 1.00 93.69 123 LEU A N 1
ATOM 999 C CA . LEU A 1 123 ? 11.007 3.449 7.812 1.00 93.69 123 LEU A CA 1
ATOM 1000 C C . LEU A 1 123 ? 11.856 4.716 7.893 1.00 93.69 123 LEU A C 1
ATOM 1002 O O . LEU A 1 123 ? 13.078 4.630 7.903 1.00 93.69 123 LEU A O 1
ATOM 1006 N N . ASP A 1 124 ? 11.203 5.878 7.922 1.00 91.12 124 ASP A N 1
ATOM 1007 C CA . ASP A 1 124 ? 11.853 7.184 7.919 1.00 91.12 124 ASP A CA 1
ATOM 1008 C C . ASP A 1 124 ? 11.009 8.199 8.705 1.00 91.12 124 ASP A C 1
ATOM 1010 O O . ASP A 1 124 ? 9.774 8.134 8.665 1.00 91.12 124 ASP A O 1
ATOM 1014 N N . PRO A 1 125 ? 11.634 9.223 9.318 1.00 94.62 125 PRO A N 1
ATOM 1015 C CA . PRO A 1 125 ? 10.900 10.316 9.941 1.00 94.62 125 PRO A CA 1
ATOM 1016 C C . PRO A 1 125 ? 9.874 10.947 8.991 1.00 94.62 125 PRO A C 1
ATOM 1018 O O . PRO A 1 125 ? 10.177 11.284 7.841 1.00 94.62 125 PRO A O 1
ATOM 1021 N N . LEU A 1 126 ? 8.652 11.139 9.489 1.00 95.12 126 LEU A N 1
ATOM 1022 C CA . LEU A 1 126 ? 7.585 11.787 8.733 1.00 95.12 126 LEU A CA 1
ATOM 1023 C C . LEU A 1 126 ? 7.861 13.283 8.553 1.00 95.12 126 LEU A C 1
ATOM 1025 O O . LEU A 1 126 ? 8.270 13.978 9.488 1.00 95.12 126 LEU A O 1
ATOM 1029 N N . SER A 1 127 ? 7.563 13.796 7.360 1.00 94.88 127 SER A N 1
ATOM 1030 C CA . SER A 1 127 ? 7.452 15.241 7.136 1.00 94.88 127 SER A CA 1
ATOM 1031 C C . SER A 1 127 ? 6.249 15.826 7.886 1.00 94.88 127 SER A C 1
ATOM 1033 O O . SER A 1 127 ? 5.319 15.099 8.226 1.00 94.88 127 SER A O 1
ATOM 1035 N N . GLU A 1 128 ? 6.217 17.144 8.112 1.00 93.44 128 GLU A N 1
ATOM 1036 C CA . GLU A 1 128 ? 5.092 17.792 8.815 1.00 93.44 128 GLU A CA 1
ATOM 1037 C C . GLU A 1 128 ? 3.733 17.486 8.168 1.00 93.44 128 GLU A C 1
ATOM 1039 O O . GLU A 1 128 ? 2.798 17.095 8.859 1.00 93.44 128 GLU A O 1
ATOM 1044 N N . GLY A 1 129 ? 3.644 17.534 6.834 1.00 92.50 129 GLY A N 1
ATOM 1045 C CA . GLY A 1 129 ? 2.409 17.166 6.135 1.00 92.50 129 GLY A CA 1
ATOM 1046 C C . GLY A 1 129 ? 2.023 15.694 6.327 1.00 92.50 129 GLY A C 1
ATOM 1047 O O . GLY A 1 129 ? 0.848 15.370 6.453 1.00 92.50 129 GLY A O 1
ATOM 1048 N N . GLU A 1 130 ? 2.993 14.780 6.393 1.00 95.31 130 GLU A N 1
ATOM 1049 C CA . GLU A 1 130 ? 2.724 13.361 6.667 1.00 95.31 130 GLU A CA 1
ATOM 1050 C C . GLU A 1 130 ? 2.312 13.117 8.126 1.00 95.31 130 GLU A C 1
ATOM 1052 O O . GLU A 1 130 ? 1.463 12.261 8.374 1.00 95.31 130 GLU A O 1
ATOM 1057 N N . LYS A 1 131 ? 2.837 13.895 9.084 1.00 96.75 131 LYS A N 1
ATOM 1058 C CA . LYS A 1 131 ? 2.401 13.846 10.489 1.00 96.75 131 LYS A CA 1
ATOM 1059 C C . LYS A 1 131 ? 0.934 14.238 10.633 1.00 96.75 131 LYS A C 1
ATOM 1061 O O . LYS A 1 131 ? 0.205 13.576 11.369 1.00 96.75 131 LYS A O 1
ATOM 1066 N N . GLU A 1 132 ? 0.487 15.267 9.913 1.00 95.06 132 GLU A N 1
ATOM 1067 C CA . GLU A 1 132 ? -0.925 15.670 9.892 1.00 95.06 132 GLU A CA 1
ATOM 1068 C C . GLU A 1 132 ? -1.822 14.545 9.356 1.00 95.06 132 GLU A C 1
ATOM 1070 O O . GLU A 1 132 ? -2.819 14.193 9.992 1.00 95.06 132 GLU A O 1
ATOM 1075 N N . PHE A 1 133 ? -1.434 13.915 8.239 1.00 94.62 133 PHE A N 1
ATOM 1076 C CA . PHE A 1 133 ? -2.174 12.775 7.688 1.00 94.62 133 PHE A CA 1
ATOM 1077 C C . PHE A 1 133 ? -2.218 11.586 8.649 1.00 94.62 133 PHE A C 1
ATOM 1079 O O . PHE A 1 133 ? -3.280 10.984 8.826 1.00 94.62 133 PHE A O 1
ATOM 1086 N N . LYS A 1 134 ? -1.094 11.254 9.294 1.00 96.38 134 LYS A N 1
ATOM 1087 C CA . LYS A 1 134 ? -1.046 10.178 10.288 1.00 96.38 134 LYS A CA 1
ATOM 1088 C C . LYS A 1 134 ? -1.953 10.484 11.479 1.00 96.38 134 LYS A C 1
ATOM 1090 O O . LYS A 1 134 ? -2.721 9.615 11.879 1.00 96.38 134 LYS A O 1
ATOM 1095 N N . ALA A 1 135 ? -1.917 11.703 12.015 1.00 96.56 135 ALA A N 1
ATOM 1096 C CA . ALA A 1 135 ? -2.757 12.094 13.146 1.00 96.56 135 ALA A CA 1
ATOM 1097 C C . ALA A 1 135 ? -4.258 12.004 12.811 1.00 96.56 135 ALA A C 1
ATOM 1099 O O . ALA A 1 135 ? -5.061 11.552 13.634 1.00 96.56 135 ALA A O 1
ATOM 1100 N N . GLU A 1 136 ? -4.649 12.389 11.592 1.00 96.12 136 GLU A N 1
ATOM 1101 C CA . GLU A 1 136 ? -6.019 12.194 11.114 1.00 96.12 136 GLU A CA 1
ATOM 1102 C C . GLU A 1 136 ? -6.376 10.703 11.014 1.00 96.12 136 GLU A C 1
ATOM 1104 O O . GLU A 1 136 ? -7.443 10.295 11.489 1.00 96.12 136 GLU A O 1
ATOM 1109 N N . ALA A 1 137 ? -5.488 9.890 10.431 1.00 96.75 137 ALA A N 1
ATOM 1110 C CA . ALA A 1 137 ? -5.678 8.450 10.303 1.00 96.75 137 ALA A CA 1
ATOM 1111 C C . ALA A 1 137 ? -5.815 7.772 11.674 1.00 96.75 137 ALA A C 1
ATOM 1113 O O . ALA A 1 137 ? -6.772 7.031 11.872 1.00 96.75 137 ALA A O 1
ATOM 1114 N N . ASP A 1 138 ? -4.950 8.087 12.644 1.00 97.00 138 ASP A N 1
ATOM 1115 C CA . ASP A 1 138 ? -5.010 7.570 14.019 1.00 97.00 138 ASP A CA 1
ATOM 1116 C C . ASP A 1 138 ? -6.359 7.896 14.680 1.00 97.00 138 ASP A C 1
ATOM 1118 O O . ASP A 1 138 ? -7.028 7.017 15.233 1.00 97.00 138 ASP A O 1
ATOM 1122 N N . LYS A 1 139 ? -6.810 9.155 14.579 1.00 96.94 139 LYS A N 1
ATOM 1123 C CA . LYS A 1 139 ? -8.091 9.589 15.154 1.00 96.94 139 LYS A CA 1
ATOM 1124 C C . LYS A 1 139 ? -9.272 8.831 14.546 1.00 96.94 139 LYS A C 1
ATOM 1126 O O . LYS A 1 139 ? -10.172 8.405 15.273 1.00 96.94 139 LYS A O 1
ATOM 1131 N N . LYS A 1 140 ? -9.301 8.683 13.219 1.00 97.31 140 LYS A N 1
ATOM 1132 C CA . LYS A 1 140 ? -10.405 8.012 12.520 1.00 97.31 140 LYS A CA 1
ATOM 1133 C C . LYS A 1 140 ? -10.361 6.492 12.682 1.00 97.31 140 LYS A C 1
ATOM 1135 O O . LYS A 1 140 ? -11.415 5.880 12.839 1.00 97.31 140 LYS A O 1
ATOM 1140 N N . ALA A 1 141 ? -9.172 5.895 12.725 1.00 96.38 141 ALA A N 1
ATOM 1141 C CA . ALA A 1 141 ? -8.980 4.473 12.991 1.00 96.38 141 ALA A CA 1
ATOM 1142 C C . ALA A 1 141 ? -9.462 4.088 14.392 1.00 96.38 141 ALA A C 1
ATOM 1144 O O . ALA A 1 141 ? -10.111 3.054 14.547 1.00 96.38 141 ALA A O 1
ATOM 1145 N N . LEU A 1 142 ? -9.227 4.939 15.399 1.00 95.00 142 LEU A N 1
ATOM 1146 C CA . LEU A 1 142 ? -9.764 4.730 16.745 1.00 95.00 142 LEU A CA 1
ATOM 1147 C C . LEU A 1 142 ? -11.298 4.686 16.734 1.00 95.00 142 LEU A C 1
ATOM 1149 O O . LEU A 1 142 ? -11.884 3.770 17.307 1.00 95.00 142 LEU A O 1
ATOM 1153 N N . GLY A 1 143 ? -11.943 5.635 16.048 1.00 93.50 143 GLY A N 1
ATOM 1154 C CA . GLY A 1 143 ? -13.399 5.644 15.878 1.00 93.50 143 GLY A CA 1
ATOM 1155 C C . GLY A 1 143 ? -13.911 4.372 15.198 1.00 93.50 143 GLY A C 1
ATOM 1156 O O . GLY A 1 143 ? -14.749 3.671 15.760 1.00 93.50 143 GLY A O 1
ATOM 1157 N N . ALA A 1 144 ? -13.330 4.017 14.048 1.00 92.69 144 ALA A N 1
ATOM 1158 C CA . ALA A 1 144 ? -13.690 2.808 13.309 1.00 92.69 144 ALA A CA 1
ATOM 1159 C C . ALA A 1 144 ? -13.49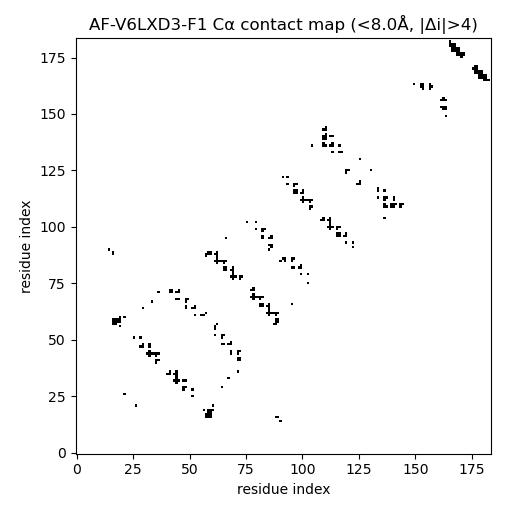5 1.528 14.143 1.00 92.69 144 ALA A C 1
ATOM 1161 O O . ALA A 1 144 ? -14.335 0.631 14.119 1.00 92.69 144 ALA A O 1
ATOM 1162 N N . THR A 1 145 ? -12.420 1.454 14.932 1.00 92.44 145 THR A N 1
ATOM 1163 C CA . THR A 1 145 ? -12.151 0.318 15.827 1.00 92.44 145 THR A CA 1
ATOM 1164 C C . THR A 1 145 ? -13.207 0.217 16.925 1.00 92.44 145 THR A C 1
ATOM 1166 O O . THR A 1 145 ? -13.718 -0.871 17.189 1.00 92.44 145 THR A O 1
ATOM 1169 N N . VAL A 1 146 ? -13.577 1.342 17.545 1.00 92.19 146 VAL A N 1
ATOM 1170 C CA . VAL A 1 146 ? -14.654 1.386 18.545 1.00 92.19 146 VAL A CA 1
ATOM 1171 C C . VAL A 1 146 ? -15.977 0.926 17.936 1.00 92.19 146 VAL A C 1
ATOM 1173 O O . VAL A 1 146 ? -16.689 0.153 18.572 1.00 92.19 146 VAL A O 1
ATOM 1176 N N . ASP A 1 147 ? -16.297 1.338 16.712 1.00 91.62 147 ASP A N 1
ATOM 1177 C CA . ASP A 1 147 ? -17.535 0.936 16.039 1.00 91.62 147 ASP A CA 1
ATOM 1178 C C . ASP A 1 147 ? -17.562 -0.566 15.718 1.00 91.62 147 ASP A C 1
ATOM 1180 O O . ASP A 1 147 ? -18.577 -1.229 15.948 1.00 91.62 147 ASP A O 1
ATOM 1184 N N . VAL A 1 148 ? -16.435 -1.141 15.283 1.00 91.25 148 VAL A N 1
ATOM 1185 C CA . VAL A 1 148 ? -16.295 -2.596 15.097 1.00 91.25 148 VAL A CA 1
ATOM 1186 C C . VAL A 1 148 ? -16.496 -3.340 16.421 1.00 91.25 148 VAL A C 1
ATOM 1188 O O . VAL A 1 148 ? -17.253 -4.312 16.468 1.00 91.25 148 VAL A O 1
ATOM 1191 N N . LEU A 1 149 ? -15.870 -2.877 17.509 1.00 90.00 149 LEU A N 1
ATOM 1192 C CA . LEU A 1 149 ? -16.020 -3.478 18.839 1.00 90.00 149 LEU A CA 1
ATOM 1193 C C . LEU A 1 149 ? -17.463 -3.387 19.348 1.00 90.00 149 LEU A C 1
ATOM 1195 O O . LEU A 1 149 ? -17.985 -4.370 19.876 1.00 90.00 149 LEU A O 1
ATOM 1199 N N . LYS A 1 150 ? -18.125 -2.241 19.146 1.00 89.94 150 LYS A N 1
ATOM 1200 C CA . LYS A 1 150 ? -19.544 -2.059 19.474 1.00 89.94 150 LYS A CA 1
ATOM 1201 C C . LYS A 1 150 ? -20.421 -3.043 18.710 1.00 89.94 150 LYS A C 1
ATOM 1203 O O . LYS A 1 150 ? -21.191 -3.769 19.329 1.00 89.94 150 LYS A O 1
ATOM 1208 N N . GLY A 1 151 ? -20.249 -3.134 17.391 1.00 90.56 151 GLY A N 1
ATOM 1209 C CA . GLY A 1 151 ? -21.009 -4.068 16.559 1.00 90.56 151 GLY A CA 1
ATOM 1210 C C . GLY A 1 151 ? -20.804 -5.528 16.973 1.00 90.56 151 GLY A C 1
ATOM 1211 O O . GLY A 1 151 ? -21.752 -6.316 16.988 1.00 90.56 151 GLY A O 1
ATOM 1212 N N . TRP A 1 152 ? -19.582 -5.898 17.368 1.00 90.81 152 TRP A N 1
ATOM 1213 C CA . TRP A 1 152 ? -19.297 -7.242 17.870 1.00 90.81 152 TRP A CA 1
ATOM 1214 C C . TRP A 1 152 ? -19.949 -7.509 19.231 1.00 90.81 152 TRP A C 1
ATOM 1216 O O . TRP A 1 152 ? -20.548 -8.568 19.430 1.00 90.81 152 TRP A O 1
ATOM 1226 N N . GLY A 1 153 ? -19.897 -6.539 20.146 1.00 89.69 153 GLY A N 1
ATOM 1227 C CA . GLY A 1 153 ? -20.566 -6.630 21.440 1.00 89.69 153 GLY A CA 1
ATOM 1228 C C . GLY A 1 153 ? -22.085 -6.722 21.310 1.00 89.69 153 GLY A C 1
ATOM 1229 O O . GLY A 1 153 ? -22.682 -7.615 21.905 1.00 89.69 153 GLY A O 1
ATOM 1230 N N . ASP A 1 154 ? -22.706 -5.901 20.460 1.00 91.12 154 ASP A N 1
ATOM 1231 C CA . ASP A 1 154 ? -24.145 -5.965 20.174 1.00 91.12 154 ASP A CA 1
ATOM 1232 C C . ASP A 1 154 ? -24.549 -7.308 19.545 1.00 91.12 154 ASP A C 1
ATOM 1234 O O . ASP A 1 154 ? -25.592 -7.864 19.880 1.00 91.12 154 ASP A O 1
ATOM 1238 N N . LYS A 1 155 ? -23.709 -7.906 18.690 1.00 92.19 155 LYS A N 1
ATOM 1239 C CA . LYS A 1 155 ? -23.968 -9.248 18.137 1.00 92.19 155 LYS A CA 1
ATOM 1240 C C . LYS A 1 155 ? -23.986 -10.339 19.214 1.00 92.19 155 LYS A C 1
ATOM 1242 O O . LYS A 1 155 ? -24.723 -11.319 19.083 1.00 92.19 155 LYS A O 1
ATOM 1247 N N . ILE A 1 156 ? -23.161 -10.208 20.253 1.00 90.44 156 ILE A N 1
ATOM 1248 C CA . ILE A 1 156 ? -23.124 -11.152 21.378 1.00 90.44 156 ILE A CA 1
ATOM 1249 C C . ILE A 1 156 ? -24.299 -10.898 22.323 1.00 90.44 156 ILE A C 1
ATOM 1251 O O . ILE A 1 156 ? -25.042 -11.828 22.633 1.00 90.44 156 ILE A O 1
ATOM 1255 N N . LEU A 1 157 ? -24.482 -9.649 22.749 1.00 88.56 157 LEU A N 1
ATOM 1256 C CA . LEU A 1 157 ? -25.510 -9.233 23.703 1.00 88.56 157 LEU A CA 1
ATOM 1257 C C . LEU A 1 157 ? -26.925 -9.354 23.133 1.00 88.56 157 LEU A C 1
ATOM 1259 O O . LEU A 1 157 ? -27.848 -9.723 23.859 1.00 88.56 157 LEU A O 1
ATOM 1263 N N . GLY A 1 158 ? -27.091 -9.160 21.825 1.00 89.56 158 GLY A N 1
ATOM 1264 C CA . GLY A 1 158 ? -28.371 -9.296 21.137 1.00 89.56 158 GLY A CA 1
ATOM 1265 C C . GLY A 1 158 ? -28.968 -10.700 21.247 1.00 89.56 158 GLY A C 1
ATOM 1266 O O . GLY A 1 158 ? -30.187 -10.842 21.289 1.00 89.56 158 GLY A O 1
ATOM 1267 N N . LYS A 1 159 ? -28.141 -11.746 21.415 1.00 91.06 159 LYS A N 1
ATOM 1268 C CA . LYS A 1 159 ? -28.622 -13.115 21.706 1.00 91.06 159 LYS A CA 1
ATOM 1269 C C . LYS A 1 159 ? -29.365 -13.223 23.039 1.00 91.06 159 LYS A C 1
ATOM 1271 O O . LYS A 1 159 ? -30.100 -14.181 23.251 1.00 91.06 159 LYS A O 1
ATOM 1276 N N . PHE A 1 160 ? -29.165 -12.250 23.918 1.00 89.44 160 PHE A N 1
ATOM 1277 C CA . PHE A 1 160 ? -29.786 -12.147 25.230 1.00 89.44 160 PHE A CA 1
ATOM 1278 C C . PHE A 1 160 ? -30.769 -10.967 25.317 1.00 89.44 160 PHE A C 1
ATOM 1280 O O . PHE A 1 160 ? -31.201 -10.622 26.412 1.00 89.44 160 PHE A O 1
ATOM 1287 N N . GLY A 1 161 ? -31.118 -10.339 24.185 1.00 87.12 161 GLY A N 1
ATOM 1288 C CA . GLY A 1 161 ? -32.019 -9.183 24.147 1.00 87.12 161 GLY A CA 1
ATOM 1289 C C . GLY A 1 161 ? -31.420 -7.893 24.718 1.00 87.12 161 GLY A C 1
ATOM 1290 O O . GLY A 1 161 ? -32.172 -7.038 25.172 1.00 87.12 161 GLY A O 1
ATOM 1291 N N . MET A 1 162 ? -30.090 -7.764 24.720 1.00 89.12 162 MET A N 1
ATOM 1292 C CA . MET A 1 162 ? -29.358 -6.606 25.249 1.00 89.12 162 MET A CA 1
ATOM 1293 C C . MET A 1 162 ? -28.545 -5.900 24.151 1.00 89.12 162 MET A C 1
ATOM 1295 O O . MET A 1 162 ? -28.233 -6.496 23.119 1.00 89.12 162 MET A O 1
ATOM 1299 N N . SER A 1 163 ? -28.137 -4.657 24.410 1.00 88.19 163 SER A N 1
ATOM 1300 C CA . SER A 1 163 ? -27.191 -3.866 23.611 1.00 88.19 163 SER A CA 1
ATOM 1301 C C . SER A 1 163 ? -26.056 -3.321 24.483 1.00 88.19 163 SER A C 1
ATOM 1303 O O . SER A 1 163 ? -26.229 -3.082 25.675 1.00 88.19 163 SER A O 1
ATOM 1305 N N . ILE A 1 164 ? -24.894 -3.045 23.883 1.00 85.31 164 ILE A N 1
ATOM 1306 C CA . ILE A 1 164 ? -23.816 -2.275 24.519 1.00 85.31 164 ILE A CA 1
ATOM 1307 C C . ILE A 1 164 ? -24.324 -0.927 25.046 1.00 85.31 164 ILE A C 1
ATOM 1309 O O . ILE A 1 164 ? -23.840 -0.457 26.073 1.00 85.31 164 ILE A O 1
ATOM 1313 N N . ASN A 1 165 ? -25.311 -0.318 24.383 1.00 85.88 165 ASN A N 1
ATOM 1314 C CA . ASN A 1 165 ? -25.868 0.968 24.806 1.00 85.88 165 ASN A CA 1
ATOM 1315 C C . ASN A 1 165 ? -26.685 0.875 26.106 1.00 85.88 165 ASN A C 1
ATOM 1317 O O . ASN A 1 165 ? -26.970 1.907 26.713 1.00 85.88 165 ASN A O 1
ATOM 1321 N N . ASP A 1 166 ? -27.028 -0.338 26.555 1.00 86.69 166 ASP A N 1
ATOM 1322 C CA . ASP A 1 166 ? -27.695 -0.564 27.840 1.00 86.69 166 ASP A CA 1
ATOM 1323 C C . ASP A 1 166 ? -26.714 -0.466 29.018 1.00 86.69 166 ASP A C 1
ATOM 1325 O O . ASP A 1 166 ? -27.138 -0.473 30.170 1.00 86.69 166 ASP A O 1
ATOM 1329 N N . PHE A 1 167 ? -25.406 -0.364 28.760 1.00 86.62 167 PHE A N 1
ATOM 1330 C CA . PHE A 1 167 ? -24.370 -0.272 29.784 1.00 86.62 167 PHE A CA 1
ATOM 1331 C C . PHE A 1 167 ? -23.778 1.141 29.828 1.00 86.62 167 PHE A C 1
ATOM 1333 O O . PHE A 1 167 ? -23.326 1.677 28.818 1.00 86.62 167 PHE A O 1
ATOM 1340 N N . GLN A 1 168 ? -23.739 1.745 31.015 1.00 85.25 168 GLN A N 1
ATOM 1341 C CA . GLN A 1 168 ? -23.089 3.030 31.265 1.00 85.25 168 GLN A CA 1
ATOM 1342 C C . GLN A 1 168 ? -21.936 2.871 32.246 1.00 85.25 168 GLN A C 1
ATOM 1344 O O . GLN A 1 168 ? -22.038 2.170 33.253 1.00 85.25 168 GLN A O 1
ATOM 1349 N N . THR A 1 169 ? -20.833 3.551 31.952 1.00 86.19 169 THR A N 1
ATOM 1350 C CA . THR A 1 169 ? -19.676 3.627 32.837 1.00 86.19 169 THR A CA 1
ATOM 1351 C C . THR A 1 169 ? -19.746 4.881 33.701 1.00 86.19 169 THR A C 1
ATOM 1353 O O . THR A 1 169 ? -19.962 5.986 33.204 1.00 86.19 169 THR A O 1
ATOM 1356 N N . THR A 1 170 ? -19.529 4.727 35.005 1.00 86.38 170 THR A N 1
ATOM 1357 C CA . THR A 1 170 ? -19.386 5.835 35.956 1.00 86.38 170 THR A CA 1
ATOM 1358 C C . THR A 1 170 ? -18.027 5.751 36.640 1.00 86.38 170 THR A C 1
ATOM 1360 O O . THR A 1 170 ? -17.610 4.691 37.106 1.00 86.38 170 THR A O 1
ATOM 1363 N N . LYS A 1 171 ? -17.295 6.870 36.665 1.00 88.44 171 LYS A N 1
ATOM 1364 C CA . LYS A 1 171 ? -15.995 6.950 37.339 1.00 88.44 171 LYS A CA 1
ATOM 1365 C C . LYS A 1 171 ? -16.218 7.239 38.821 1.00 88.44 171 LYS A C 1
ATOM 1367 O O . LYS A 1 171 ? -16.843 8.238 39.169 1.00 88.44 171 LYS A O 1
ATOM 1372 N N . ASN A 1 172 ? -15.707 6.365 39.674 1.00 88.94 172 ASN A N 1
ATOM 1373 C CA . ASN A 1 172 ? -15.793 6.487 41.121 1.00 88.94 172 ASN A CA 1
ATOM 1374 C C . ASN A 1 172 ? -14.742 7.486 41.641 1.00 88.94 172 ASN A C 1
ATOM 1376 O O . ASN A 1 172 ? -13.748 7.785 40.972 1.00 88.94 172 ASN A O 1
ATOM 1380 N N . ALA A 1 173 ? -14.947 7.996 42.859 1.00 88.25 173 ALA A N 1
ATOM 1381 C CA . ALA A 1 173 ? -14.051 8.972 43.491 1.00 88.25 173 ALA A CA 1
ATOM 1382 C C . ALA A 1 173 ? -12.634 8.426 43.761 1.00 88.25 173 ALA A C 1
ATOM 1384 O O . ALA A 1 173 ? -11.680 9.196 43.821 1.00 88.25 173 ALA A O 1
ATOM 1385 N N . ASP A 1 174 ? -12.491 7.105 43.879 1.00 90.19 174 ASP A N 1
ATOM 1386 C CA . ASP A 1 174 ? -11.215 6.398 44.039 1.00 90.19 174 ASP A CA 1
ATOM 1387 C C . ASP A 1 174 ? -10.471 6.162 42.707 1.00 90.19 174 ASP A C 1
ATOM 1389 O O . ASP A 1 174 ? -9.392 5.574 42.686 1.00 90.19 174 ASP A O 1
ATOM 1393 N N . GLY A 1 175 ? -11.036 6.620 41.583 1.00 85.75 175 GLY A N 1
ATOM 1394 C CA . GLY A 1 175 ? -10.473 6.458 40.245 1.00 85.75 175 GLY A CA 1
ATOM 1395 C C . GLY A 1 175 ? -10.868 5.161 39.534 1.00 85.75 175 GLY A C 1
ATOM 1396 O O . GLY A 1 175 ? -10.556 5.023 38.349 1.00 85.75 175 GLY A O 1
ATOM 1397 N N . THR A 1 176 ? -11.584 4.246 40.196 1.00 89.00 176 THR A N 1
ATOM 1398 C CA . THR A 1 176 ? -12.126 3.034 39.564 1.00 89.00 176 THR A CA 1
ATOM 1399 C C . THR A 1 176 ? -13.327 3.361 38.667 1.00 89.00 176 THR A C 1
ATOM 1401 O O . THR A 1 176 ? -13.883 4.459 38.712 1.00 89.00 176 THR A O 1
ATOM 1404 N N . THR A 1 177 ? -13.715 2.432 37.792 1.00 89.38 177 THR A N 1
ATOM 1405 C CA . THR A 1 177 ? -14.871 2.599 36.895 1.00 89.38 177 THR A CA 1
ATOM 1406 C C . THR A 1 177 ? -15.900 1.514 37.179 1.00 89.38 177 THR A C 1
ATOM 1408 O O . THR A 1 177 ? -15.586 0.330 37.088 1.00 89.38 177 THR A O 1
ATOM 1411 N N . SER A 1 178 ? -17.125 1.921 37.503 1.00 88.50 178 SER A N 1
ATOM 1412 C CA . SER A 1 178 ? -18.279 1.033 37.651 1.00 88.50 178 SER A CA 1
ATOM 1413 C C . SER A 1 178 ? -19.025 0.931 36.325 1.00 88.50 178 SER A C 1
ATOM 1415 O O . SER A 1 178 ? -19.174 1.930 35.624 1.00 88.50 178 SER A O 1
ATOM 1417 N N . ILE A 1 179 ? -19.530 -0.258 35.994 1.00 87.44 179 ILE A N 1
ATOM 1418 C CA . ILE A 1 179 ? -20.433 -0.464 34.854 1.00 87.44 179 ILE A CA 1
ATOM 1419 C C . ILE A 1 179 ? -21.828 -0.728 35.413 1.00 87.44 179 ILE A C 1
ATOM 1421 O O . ILE A 1 179 ? -22.024 -1.685 36.160 1.00 87.44 179 ILE A O 1
ATOM 1425 N N . GLN A 1 180 ? -22.791 0.121 35.068 1.00 86.81 180 GLN A N 1
ATOM 1426 C CA . GLN A 1 180 ? -24.196 -0.041 35.429 1.00 86.81 180 GLN A CA 1
ATOM 1427 C C . GLN A 1 180 ? -25.010 -0.392 34.188 1.00 86.81 180 GLN A C 1
ATOM 1429 O O . GLN A 1 180 ? -24.771 0.146 33.110 1.00 86.81 180 GLN A O 1
ATOM 1434 N N . MET A 1 181 ? -25.966 -1.306 34.344 1.00 85.00 181 MET A N 1
ATOM 1435 C CA . MET A 1 181 ? -26.910 -1.659 33.289 1.00 85.00 181 MET A CA 1
ATOM 1436 C C . MET A 1 181 ? -28.197 -0.856 33.481 1.00 85.00 181 MET A C 1
ATOM 1438 O O . MET A 1 181 ? -28.892 -1.013 34.488 1.00 85.00 181 MET A O 1
ATOM 1442 N N . ASN A 1 182 ? -28.538 -0.040 32.495 1.00 78.69 182 ASN A N 1
ATOM 1443 C CA . ASN A 1 182 ? -29.787 0.698 32.433 1.00 78.69 182 ASN A CA 1
ATOM 1444 C C . ASN A 1 182 ? -30.863 -0.215 31.846 1.00 78.69 182 ASN A C 1
ATOM 1446 O O . ASN A 1 182 ? -31.096 -0.235 30.640 1.00 78.69 182 ASN A O 1
ATOM 1450 N N . LYS A 1 183 ? -31.512 -1.009 32.703 1.00 62.81 183 LYS A N 1
ATOM 1451 C CA . LYS A 1 183 ? -32.706 -1.759 32.295 1.00 62.81 183 LYS A CA 1
ATOM 1452 C C . LYS A 1 183 ? -33.819 -0.772 31.927 1.00 62.81 183 LYS A C 1
ATOM 1454 O O . LYS A 1 183 ? -34.160 0.083 32.744 1.00 62.81 183 LYS A O 1
ATOM 1459 N N . LYS A 1 184 ? -34.369 -0.902 30.717 1.00 56.66 184 LYS A N 1
ATOM 1460 C CA . LYS A 1 184 ? -35.736 -0.448 30.436 1.00 56.66 184 LYS A CA 1
ATOM 1461 C C . LYS A 1 184 ? -36.741 -1.379 31.100 1.00 56.66 184 LYS A C 1
ATOM 1463 O O . LYS A 1 184 ? -36.445 -2.594 31.176 1.00 56.66 184 LYS A O 1
#

Radius of gyration: 23.9 Å; Cα contacts (8 Å, |Δi|>4): 195; chains: 1; bounding box: 76×32×68 Å

Mean predicted aligned error: 8.51 Å